Protein AF-A0A560LCX7-F1 (afdb_monomer_lite)

Organism: NCBI:txid1755647

pLDDT: mean 90.77, std 10.71, range [40.47, 98.12]

Radius of gyration: 20.24 Å; chains: 1; bounding box: 43×42×60 Å

Sequence (219 aa):
MQDRHVRWEGVQISLVEYYRRHYLTPALERIASEPTWERQRATCLREILNEAHWANWEYCLKQSRTPFGRDIILQKLRQLWPDRTVEELQHYVLQFYLVALCTNAVLKTVGKSFYKFDEATELQLKLYEQYGRDIYLLEIGIMDLAHDAFAEDEVRAYEIATFKDERVAPLVQDMFRHLTTTKEQIIEGTFDVAEFKQVDDDIGLQKASLAAELTSNAH

Foldseek 3Di:
DPQPWDQDPNDTHGLVVVLCVPPQVVLQVVLVPDPDLLSSLLSLLVSLLVLLVLVLLLVQCVVQPDPQLNVLSVVVLCVVVVPDDPVVSNVVSVSSNVSSVVNNVVSVVCCVVRVVCDPVLVVLSVVLSVLSNVLSNLLSVLSSVLVVVCVPHVVLSVVSVVLCVPQVVVLSVVSVVLSVVSSSCSSNVNDDPVVNVVVVVVSVVSVVVSVVVSVVVVD

Structure (mmCIF, N/CA/C/O backbone):
data_AF-A0A560LCX7-F1
#
_entry.id   AF-A0A560LCX7-F1
#
loop_
_atom_site.group_PDB
_atom_site.id
_atom_site.type_symbol
_atom_site.label_atom_id
_atom_site.label_alt_id
_atom_site.label_comp_id
_atom_site.label_asym_id
_atom_site.label_entity_id
_atom_site.label_seq_id
_atom_site.pdbx_PDB_ins_code
_atom_site.Cartn_x
_atom_site.Cartn_y
_atom_site.Cartn_z
_atom_site.occupancy
_atom_site.B_iso_or_equiv
_atom_site.auth_seq_id
_atom_site.auth_comp_id
_atom_site.auth_asym_id
_atom_site.auth_atom_id
_atom_site.pdbx_PDB_model_num
ATOM 1 N N . MET A 1 1 ? 10.171 -30.340 8.328 1.00 40.47 1 MET A N 1
ATOM 2 C CA . MET A 1 1 ? 9.951 -28.935 8.724 1.00 40.47 1 MET A CA 1
ATOM 3 C C . MET A 1 1 ? 10.954 -28.625 9.816 1.00 40.47 1 MET A C 1
ATOM 5 O O . MET A 1 1 ? 10.855 -29.225 10.872 1.00 40.47 1 MET A O 1
ATOM 9 N N . GLN A 1 2 ? 11.986 -27.827 9.538 1.00 42.16 2 GLN A N 1
ATOM 10 C CA . GLN A 1 2 ? 12.872 -27.337 10.598 1.00 42.16 2 GLN A CA 1
ATOM 11 C C . GLN A 1 2 ? 12.106 -26.269 11.376 1.00 42.16 2 GLN A C 1
ATOM 13 O O . GLN A 1 2 ? 11.666 -25.284 10.779 1.00 42.16 2 GLN A O 1
ATOM 18 N N . ASP A 1 3 ? 11.914 -26.485 12.675 1.00 46.12 3 ASP A N 1
ATOM 19 C CA . ASP A 1 3 ? 11.237 -25.527 13.538 1.00 46.12 3 ASP A CA 1
ATOM 20 C C . ASP A 1 3 ? 12.039 -24.225 13.589 1.00 46.12 3 ASP A C 1
ATOM 22 O O . ASP A 1 3 ? 13.090 -24.141 14.233 1.00 46.12 3 ASP A O 1
ATOM 26 N N . ARG A 1 4 ? 11.538 -23.201 12.892 1.00 55.88 4 ARG A N 1
ATOM 27 C CA . ARG A 1 4 ? 12.101 -21.849 12.888 1.00 55.88 4 ARG A CA 1
ATOM 28 C C . ARG A 1 4 ? 11.850 -21.202 14.247 1.00 55.88 4 ARG A C 1
ATOM 30 O O . ARG A 1 4 ? 10.870 -20.486 14.449 1.00 55.88 4 ARG A O 1
ATOM 37 N N . HIS A 1 5 ? 12.727 -21.506 15.189 1.00 59.59 5 HIS A N 1
ATOM 38 C CA . HIS A 1 5 ? 12.800 -20.813 16.458 1.00 59.59 5 HIS A CA 1
ATOM 39 C C . HIS A 1 5 ? 13.724 -19.604 16.337 1.00 59.59 5 HIS A C 1
ATOM 41 O O . HIS A 1 5 ? 14.799 -19.686 15.744 1.00 59.59 5 HIS A O 1
ATOM 47 N N . VAL A 1 6 ? 13.318 -18.494 16.940 1.00 58.06 6 VAL A N 1
ATOM 48 C CA . VAL A 1 6 ? 14.116 -17.279 17.075 1.00 58.06 6 VAL A CA 1
ATOM 49 C C . VAL A 1 6 ? 14.685 -17.259 18.490 1.00 58.06 6 VAL A C 1
ATOM 51 O O . VAL A 1 6 ? 13.966 -17.516 19.458 1.00 58.06 6 VAL A O 1
ATOM 54 N N . ARG A 1 7 ? 15.987 -16.987 18.630 1.00 58.44 7 ARG A N 1
ATOM 55 C CA . ARG A 1 7 ? 16.578 -16.689 19.939 1.00 58.44 7 ARG A CA 1
ATOM 56 C C . ARG A 1 7 ? 16.402 -15.205 20.221 1.00 58.44 7 ARG A C 1
ATOM 58 O O . ARG A 1 7 ? 16.954 -14.380 19.501 1.00 58.44 7 ARG A O 1
ATOM 65 N N . TRP A 1 8 ? 15.667 -14.892 21.278 1.00 54.09 8 TRP A N 1
ATOM 66 C CA . TRP A 1 8 ? 15.459 -13.533 21.761 1.00 54.09 8 TRP A CA 1
ATOM 67 C C . TRP A 1 8 ? 15.744 -13.488 23.262 1.00 54.09 8 TRP A C 1
ATOM 69 O O . TRP A 1 8 ? 15.217 -14.316 24.000 1.00 54.09 8 TRP A O 1
ATOM 79 N N . GLU A 1 9 ? 16.619 -12.579 23.705 1.00 58.00 9 GLU A N 1
ATOM 80 C CA . GLU A 1 9 ? 17.014 -12.435 25.124 1.00 58.00 9 GLU A CA 1
ATOM 81 C C . GLU A 1 9 ? 17.443 -13.759 25.795 1.00 58.00 9 GLU A C 1
ATOM 83 O O . GLU A 1 9 ? 17.185 -14.015 26.967 1.00 58.00 9 GLU A O 1
ATOM 88 N N . GLY A 1 10 ? 18.089 -14.646 25.033 1.00 64.75 10 GLY A N 1
ATOM 89 C CA . GLY A 1 10 ? 18.527 -15.958 25.524 1.00 64.75 10 GLY A CA 1
ATOM 90 C C . GLY A 1 10 ? 17.432 -17.030 25.586 1.00 64.75 10 GLY A C 1
ATOM 91 O O . GLY A 1 10 ? 17.745 -18.183 25.877 1.00 64.75 10 GLY A O 1
ATOM 92 N N . VAL A 1 11 ? 16.181 -16.704 25.247 1.00 65.75 11 VAL A N 1
ATOM 93 C CA . VAL A 1 11 ? 15.060 -17.651 25.184 1.00 65.75 11 VAL A CA 1
ATOM 94 C C . VAL A 1 11 ? 14.772 -18.032 23.734 1.00 65.75 11 VAL A C 1
ATOM 96 O O . VAL A 1 11 ? 14.716 -17.190 22.837 1.00 65.75 11 VAL A O 1
ATOM 99 N N . GLN A 1 12 ? 14.591 -19.328 23.490 1.00 75.88 12 GLN A N 1
ATOM 100 C CA . GLN A 1 12 ? 14.196 -19.852 22.189 1.00 75.88 12 GLN A CA 1
ATOM 101 C C . GLN A 1 12 ? 12.666 -19.818 22.081 1.00 75.88 12 GLN A C 1
ATOM 103 O O . GLN A 1 12 ? 11.980 -20.559 22.780 1.00 75.88 12 GLN A O 1
ATOM 108 N N . ILE A 1 13 ? 12.130 -18.954 21.222 1.00 79.00 13 ILE A N 1
ATOM 109 C CA . ILE A 1 13 ? 10.685 -18.804 21.000 1.00 79.00 13 ILE A CA 1
ATOM 110 C C . ILE A 1 13 ? 10.328 -19.132 19.554 1.00 79.00 13 ILE A C 1
ATOM 112 O O . ILE A 1 13 ? 11.149 -18.981 18.649 1.00 79.00 13 ILE A O 1
ATOM 116 N N . SER A 1 14 ? 9.109 -19.616 19.316 1.00 78.38 14 SER A N 1
ATOM 117 C CA . SER A 1 14 ? 8.630 -19.817 17.948 1.00 78.38 14 SER A CA 1
ATOM 118 C C . SER A 1 14 ? 8.447 -18.468 17.251 1.00 78.38 14 SER A C 1
ATOM 120 O O . SER A 1 14 ? 8.197 -17.448 17.895 1.00 78.38 14 SER A O 1
ATOM 122 N N . LEU A 1 15 ? 8.525 -18.463 15.922 1.00 70.62 15 LEU A N 1
ATOM 123 C CA . LEU A 1 15 ? 8.258 -17.265 15.126 1.00 70.62 15 LEU A CA 1
ATOM 124 C C . LEU A 1 15 ? 6.852 -16.683 15.401 1.00 70.62 15 LEU A C 1
ATOM 126 O O . LEU A 1 15 ? 6.682 -15.471 15.474 1.00 70.62 15 LEU A O 1
ATOM 130 N N . VAL A 1 16 ? 5.860 -17.547 15.650 1.00 76.25 16 VAL A N 1
ATOM 131 C CA . VAL A 1 16 ? 4.496 -17.144 16.041 1.00 76.25 16 VAL A CA 1
ATOM 132 C C . VAL A 1 16 ? 4.492 -16.405 17.379 1.00 76.25 16 VAL A C 1
ATOM 134 O O . VAL A 1 16 ? 3.847 -15.367 17.507 1.00 76.25 16 VAL A O 1
ATOM 137 N N . GLU A 1 17 ? 5.222 -16.912 18.372 1.00 81.12 17 GLU A N 1
ATOM 138 C CA . GLU A 1 17 ? 5.304 -16.278 19.689 1.00 81.12 17 GLU A CA 1
ATOM 139 C C . GLU A 1 17 ? 6.063 -14.948 19.630 1.00 81.12 17 GLU A C 1
ATOM 141 O O . GLU A 1 17 ? 5.659 -13.984 20.281 1.00 81.12 17 GLU A O 1
ATOM 146 N N . TYR A 1 18 ? 7.109 -14.867 18.803 1.00 80.88 18 TYR A N 1
ATOM 147 C CA . TYR A 1 18 ? 7.792 -13.609 18.507 1.00 80.88 18 TYR A CA 1
ATOM 148 C C . TYR A 1 18 ? 6.808 -12.579 17.928 1.00 80.88 18 TYR A C 1
ATOM 150 O O . TYR A 1 18 ? 6.682 -11.474 18.455 1.00 80.88 18 TYR A O 1
ATOM 158 N N . TYR A 1 19 ? 6.020 -12.953 16.918 1.00 80.75 19 TYR A N 1
ATOM 159 C CA . TYR A 1 19 ? 5.045 -12.037 16.323 1.00 80.75 19 TYR A CA 1
ATOM 160 C C . TYR A 1 19 ? 3.948 -11.604 17.285 1.00 80.75 19 TYR A C 1
ATOM 162 O O . TYR A 1 19 ? 3.616 -10.418 17.358 1.00 80.75 19 TYR A O 1
ATOM 170 N N . ARG A 1 20 ? 3.419 -12.543 18.072 1.00 83.69 20 ARG A N 1
ATOM 171 C CA . ARG A 1 20 ? 2.421 -12.234 19.093 1.00 83.69 20 ARG A CA 1
ATOM 172 C C . ARG A 1 20 ? 2.954 -11.189 20.071 1.00 83.69 20 ARG A C 1
ATOM 174 O O . ARG A 1 20 ? 2.276 -10.198 20.312 1.00 83.69 20 ARG A O 1
ATOM 181 N N . ARG A 1 21 ? 4.163 -11.393 20.606 1.00 87.12 21 ARG A N 1
ATOM 182 C CA . ARG A 1 21 ? 4.761 -10.506 21.615 1.00 87.12 21 ARG A CA 1
ATOM 183 C C . ARG A 1 21 ? 5.150 -9.138 21.076 1.00 87.12 21 ARG A C 1
ATOM 185 O O . ARG A 1 21 ? 4.990 -8.164 21.798 1.00 87.12 21 ARG A O 1
ATOM 192 N N . HIS A 1 22 ? 5.676 -9.067 19.857 1.00 83.62 22 HIS A N 1
ATOM 193 C CA . HIS A 1 22 ? 6.327 -7.847 19.370 1.00 83.62 22 HIS A CA 1
ATOM 194 C C . HIS A 1 22 ? 5.485 -7.027 18.390 1.00 83.62 22 HIS A C 1
ATOM 196 O O . HIS A 1 22 ? 5.753 -5.841 18.230 1.00 83.62 22 HIS A O 1
ATOM 202 N N . TYR A 1 23 ? 4.456 -7.616 17.776 1.00 84.94 23 TYR A N 1
ATOM 203 C CA . TYR A 1 23 ? 3.596 -6.915 16.818 1.00 84.94 23 TYR A CA 1
ATOM 204 C C . TYR A 1 23 ? 2.157 -6.845 17.320 1.00 84.94 23 TYR A C 1
ATOM 206 O O . TYR A 1 23 ? 1.626 -5.755 17.529 1.00 84.94 23 TYR A O 1
ATOM 214 N N . LEU A 1 24 ? 1.541 -8.000 17.590 1.00 90.94 24 LEU A N 1
ATOM 215 C CA . LEU A 1 24 ? 0.118 -8.051 17.925 1.00 90.94 24 LEU A CA 1
ATOM 216 C C . LEU A 1 24 ? -0.191 -7.482 19.315 1.00 90.94 24 LEU A C 1
ATOM 218 O O . LEU A 1 24 ? -1.068 -6.630 19.434 1.00 90.94 24 LEU A O 1
ATOM 222 N N . THR A 1 25 ? 0.501 -7.939 20.365 1.00 93.00 25 THR A N 1
ATOM 223 C CA . THR A 1 25 ? 0.257 -7.457 21.734 1.00 93.00 25 THR A CA 1
ATOM 224 C C . THR A 1 25 ? 0.441 -5.938 21.835 1.00 93.00 25 THR A C 1
ATOM 226 O O . THR A 1 25 ? -0.493 -5.287 22.297 1.00 93.00 25 THR A O 1
ATOM 229 N N . PRO A 1 26 ? 1.535 -5.334 21.324 1.00 93.31 26 PRO A N 1
ATOM 230 C CA . PRO A 1 26 ? 1.693 -3.884 21.364 1.00 93.31 26 PRO A CA 1
ATOM 231 C C . PRO A 1 26 ? 0.599 -3.128 20.600 1.00 93.31 26 PRO A C 1
ATOM 233 O O . PRO A 1 26 ? 0.184 -2.062 21.044 1.00 93.31 26 PRO A O 1
ATOM 236 N N . ALA A 1 27 ? 0.105 -3.657 19.473 1.00 93.94 27 ALA A N 1
ATOM 237 C CA . ALA A 1 27 ? -1.012 -3.044 18.749 1.00 93.94 27 ALA A CA 1
ATOM 238 C C . ALA A 1 27 ? -2.306 -3.063 19.580 1.00 93.94 27 ALA A C 1
ATOM 240 O O . ALA A 1 27 ? -2.987 -2.045 19.692 1.00 93.94 27 ALA A O 1
ATOM 241 N N . LEU A 1 28 ? -2.621 -4.194 20.220 1.00 95.94 28 LEU A N 1
ATOM 242 C CA . LEU A 1 28 ? -3.786 -4.313 21.102 1.00 95.94 28 LEU A CA 1
ATOM 243 C C . LEU A 1 28 ? -3.668 -3.422 22.345 1.00 95.94 28 LEU A C 1
ATOM 245 O O . LEU A 1 28 ? -4.658 -2.818 22.749 1.00 95.94 28 LEU A O 1
ATOM 249 N N . GLU A 1 29 ? -2.474 -3.303 22.926 1.00 96.56 29 GLU A N 1
ATOM 250 C CA . GLU A 1 29 ? -2.202 -2.406 24.054 1.00 96.56 29 GLU A CA 1
ATOM 251 C C . GLU A 1 29 ? -2.366 -0.938 23.659 1.00 96.56 29 GLU A C 1
ATOM 253 O O . GLU A 1 29 ? -3.034 -0.194 24.376 1.00 96.56 29 GLU A O 1
ATOM 258 N N . ARG A 1 30 ? -1.834 -0.526 22.496 1.00 96.56 30 ARG A N 1
ATOM 259 C CA . ARG A 1 30 ? -2.042 0.827 21.957 1.00 96.56 30 ARG A CA 1
ATOM 260 C C . ARG A 1 30 ? -3.524 1.127 21.791 1.00 96.56 30 ARG A C 1
ATOM 262 O O . ARG A 1 30 ? -3.982 2.152 22.284 1.00 96.56 30 ARG A O 1
ATOM 269 N N . ILE A 1 31 ? -4.278 0.212 21.177 1.00 97.19 31 ILE A N 1
ATOM 270 C CA . ILE A 1 31 ? -5.731 0.347 21.034 1.00 97.19 31 ILE A CA 1
ATOM 271 C C . ILE A 1 31 ? -6.381 0.482 22.411 1.00 97.19 31 ILE A C 1
ATOM 273 O O . ILE A 1 31 ? -7.083 1.454 22.642 1.00 97.19 31 ILE A O 1
ATOM 277 N N . ALA A 1 32 ? -6.121 -0.432 23.347 1.00 96.75 32 ALA A N 1
ATOM 278 C CA . ALA A 1 32 ? -6.742 -0.419 24.671 1.00 96.75 32 ALA A CA 1
ATOM 279 C C . ALA A 1 32 ? -6.381 0.819 25.514 1.00 96.75 32 ALA A C 1
ATOM 281 O O . ALA A 1 32 ? -7.165 1.218 26.373 1.00 96.75 32 ALA A O 1
ATOM 282 N N . SER A 1 33 ? -5.214 1.424 25.271 1.00 97.31 33 SER A N 1
ATOM 283 C CA . SER A 1 33 ? -4.743 2.617 25.984 1.00 97.31 33 SER A CA 1
ATOM 284 C C . SER A 1 33 ? -5.462 3.910 25.587 1.00 97.31 33 SER A C 1
ATOM 286 O O . SER A 1 33 ? -5.376 4.902 26.312 1.00 97.31 33 SER A O 1
ATOM 288 N N . GLU A 1 34 ? -6.184 3.916 24.463 1.00 98.12 34 GLU A N 1
ATOM 289 C CA . GLU A 1 34 ? -6.919 5.098 24.020 1.00 98.12 34 GLU A CA 1
ATOM 290 C C . GLU A 1 34 ? -8.112 5.395 24.950 1.00 98.12 34 GLU A C 1
ATOM 292 O O . GLU A 1 34 ? -8.851 4.481 25.335 1.00 98.12 34 GLU A O 1
ATOM 297 N N . PRO A 1 35 ? -8.349 6.676 25.294 1.00 96.88 35 PRO A N 1
ATOM 298 C CA . PRO A 1 35 ? -9.255 7.054 26.378 1.00 96.88 35 PRO A CA 1
ATOM 299 C C . PRO A 1 35 ? -10.741 6.988 26.011 1.00 96.88 35 PRO A C 1
ATOM 301 O O . PRO A 1 35 ? -11.587 7.022 26.902 1.00 96.88 35 PRO A O 1
ATOM 304 N N . THR A 1 36 ? -11.081 6.940 24.721 1.00 97.12 36 THR A N 1
ATOM 305 C CA . THR A 1 36 ? -12.475 6.902 24.257 1.00 97.12 36 THR A CA 1
ATOM 306 C C . THR A 1 36 ? -12.669 5.816 23.217 1.00 97.12 36 THR A C 1
ATOM 308 O O . THR A 1 36 ? -11.746 5.488 22.472 1.00 97.12 36 THR A O 1
ATOM 311 N N . TRP A 1 37 ? -13.889 5.286 23.131 1.00 96.62 37 TRP A N 1
ATOM 312 C CA . TRP A 1 37 ? -14.240 4.241 22.171 1.00 96.62 37 TRP A CA 1
ATOM 313 C C . TRP A 1 37 ? -13.938 4.656 20.722 1.00 96.62 37 TRP A C 1
ATOM 315 O O . TRP A 1 37 ? -13.416 3.861 19.944 1.00 96.62 37 TRP A O 1
ATOM 325 N N . GLU A 1 38 ? -14.187 5.917 20.365 1.00 96.31 38 GLU A N 1
ATOM 326 C CA . GLU A 1 38 ? -13.918 6.455 19.029 1.00 96.31 38 GLU A CA 1
ATOM 327 C C . GLU A 1 38 ? -12.418 6.470 18.722 1.00 96.31 38 GLU A C 1
ATOM 329 O O . GLU A 1 38 ? -12.009 6.109 17.620 1.00 96.31 38 GLU A O 1
ATOM 334 N N . ARG A 1 39 ? -11.580 6.832 19.703 1.00 97.25 39 ARG A N 1
ATOM 335 C CA . ARG A 1 39 ? -10.121 6.798 19.546 1.00 97.25 39 ARG A CA 1
ATOM 336 C C . ARG A 1 39 ? -9.592 5.374 19.479 1.00 97.25 39 ARG A C 1
ATOM 338 O O . ARG A 1 39 ? -8.743 5.097 18.641 1.00 97.25 39 ARG A O 1
ATOM 345 N N . GLN A 1 40 ? -10.139 4.457 20.276 1.00 97.88 40 GLN A N 1
ATOM 346 C CA . GLN A 1 40 ? -9.822 3.029 20.181 1.00 97.88 40 GLN A CA 1
ATOM 347 C C . GLN A 1 40 ? -10.144 2.487 18.781 1.00 97.88 40 GLN A C 1
ATOM 349 O O . GLN A 1 40 ? -9.307 1.833 18.158 1.00 97.88 40 GLN A O 1
ATOM 354 N N . ARG A 1 41 ? -11.329 2.820 18.248 1.00 97.69 41 ARG A N 1
ATOM 355 C CA . ARG A 1 41 ? -11.745 2.481 16.880 1.00 97.69 41 ARG A CA 1
ATOM 356 C C . ARG A 1 41 ? -10.780 3.050 15.838 1.00 97.69 41 ARG A C 1
ATOM 358 O O . ARG A 1 41 ? -10.323 2.307 14.970 1.00 97.69 41 ARG A O 1
ATOM 365 N N . ALA A 1 42 ? -10.472 4.343 15.919 1.00 97.81 42 ALA A N 1
ATOM 366 C CA . ALA A 1 42 ? -9.568 5.025 14.996 1.00 97.81 42 ALA A CA 1
ATOM 367 C C . ALA A 1 42 ? -8.157 4.416 15.031 1.00 97.81 42 ALA A C 1
ATOM 369 O O . ALA A 1 42 ? -7.578 4.124 13.986 1.00 97.81 42 ALA A O 1
ATOM 370 N N . THR A 1 43 ? -7.623 4.145 16.223 1.00 97.94 43 THR A N 1
ATOM 371 C CA . THR A 1 43 ? -6.323 3.488 16.393 1.00 97.94 43 THR A CA 1
ATOM 372 C C . THR A 1 43 ? -6.356 2.056 15.852 1.00 97.94 43 THR A C 1
ATOM 374 O O . THR A 1 43 ? -5.431 1.668 15.148 1.00 97.94 43 THR A O 1
ATOM 377 N N . CYS A 1 44 ? -7.445 1.301 16.034 1.00 97.69 44 CYS A N 1
ATOM 378 C CA . CYS A 1 44 ? -7.601 -0.025 15.425 1.00 97.69 44 CYS A CA 1
ATOM 379 C C . CYS A 1 44 ? -7.572 0.024 13.885 1.00 97.69 44 CYS A C 1
ATOM 381 O O . CYS A 1 44 ? -6.860 -0.766 13.262 1.00 97.69 44 CYS A O 1
ATOM 383 N N . LEU A 1 45 ? -8.282 0.976 13.263 1.00 97.75 45 LEU A N 1
ATOM 384 C CA . LEU A 1 45 ? -8.220 1.194 11.810 1.00 97.75 45 LEU A CA 1
ATOM 385 C C . LEU A 1 45 ? -6.817 1.589 11.352 1.00 97.75 45 LEU A C 1
ATOM 387 O O . LEU A 1 45 ? -6.328 1.061 10.354 1.00 97.75 45 LEU A O 1
ATOM 391 N N . ARG A 1 46 ? -6.154 2.481 12.094 1.00 97.50 46 ARG A N 1
ATOM 392 C CA . ARG A 1 46 ? -4.797 2.939 11.787 1.00 97.50 46 ARG A CA 1
ATOM 393 C C . ARG A 1 46 ? -3.800 1.787 11.783 1.00 97.50 46 ARG A C 1
ATOM 395 O O . ARG A 1 46 ? -3.023 1.688 10.840 1.00 97.50 46 ARG A O 1
ATOM 402 N N . GLU A 1 47 ? -3.843 0.914 12.788 1.00 95.69 47 GLU A N 1
ATOM 403 C CA . GLU A 1 47 ? -2.994 -0.283 12.845 1.00 95.69 47 GLU A CA 1
ATOM 404 C C . GLU A 1 47 ? -3.227 -1.183 11.618 1.00 95.69 47 GLU A C 1
ATOM 406 O O . GLU A 1 47 ? -2.268 -1.570 10.958 1.00 95.69 47 GLU A O 1
ATOM 411 N N . ILE A 1 48 ? -4.485 -1.430 11.228 1.00 95.88 48 ILE A N 1
ATOM 412 C CA . ILE A 1 48 ? -4.798 -2.253 10.044 1.00 95.88 48 ILE A CA 1
ATOM 413 C C . ILE A 1 48 ? -4.267 -1.626 8.749 1.00 95.88 48 ILE A C 1
ATOM 415 O O . ILE A 1 48 ? -3.650 -2.303 7.922 1.00 95.88 48 ILE A O 1
ATOM 419 N N . LEU A 1 49 ? -4.529 -0.333 8.555 1.00 96.31 49 LEU A N 1
ATOM 420 C CA . LEU A 1 49 ? -4.160 0.408 7.348 1.00 96.31 49 LEU A CA 1
ATOM 421 C C . LEU A 1 49 ? -2.643 0.601 7.230 1.00 96.31 49 LEU A C 1
ATOM 423 O O . LEU A 1 49 ? -2.111 0.625 6.118 1.00 96.31 49 LEU A O 1
ATOM 427 N N . ASN A 1 50 ? -1.941 0.712 8.361 1.00 92.81 50 ASN A N 1
ATOM 428 C CA . ASN A 1 50 ? -0.484 0.778 8.395 1.00 92.81 50 ASN A CA 1
ATOM 429 C C . ASN A 1 50 ? 0.149 -0.494 7.846 1.00 92.81 50 ASN A C 1
ATOM 431 O O . ASN A 1 50 ? 1.152 -0.388 7.164 1.00 92.81 50 ASN A O 1
ATOM 435 N N . GLU A 1 51 ? -0.431 -1.668 8.076 1.00 91.25 51 GLU A N 1
ATOM 436 C CA . GLU A 1 51 ? 0.148 -2.948 7.648 1.00 91.25 51 GLU A CA 1
ATOM 437 C C . GLU A 1 51 ? -0.131 -3.288 6.169 1.00 91.25 51 GLU A C 1
ATOM 439 O O . GLU A 1 51 ? 0.481 -4.197 5.605 1.00 91.25 51 GLU A O 1
ATOM 444 N N . ALA A 1 52 ? -1.034 -2.559 5.500 1.00 92.19 52 ALA A N 1
ATOM 445 C CA . ALA A 1 52 ? -1.465 -2.871 4.131 1.00 92.19 52 ALA A CA 1
ATOM 446 C C . ALA A 1 52 ? -0.323 -2.831 3.097 1.00 92.19 52 ALA A C 1
ATOM 448 O O . ALA A 1 52 ? -0.347 -3.567 2.110 1.00 92.19 52 ALA A O 1
ATOM 449 N N . HIS A 1 53 ? 0.704 -2.003 3.321 1.00 92.44 53 HIS A N 1
ATOM 450 C CA . HIS A 1 53 ? 1.826 -1.889 2.390 1.00 92.44 53 HIS A CA 1
ATOM 451 C C . HIS A 1 53 ? 2.615 -3.199 2.252 1.00 92.44 53 HIS A C 1
ATOM 453 O O . HIS A 1 53 ? 3.078 -3.487 1.154 1.00 92.44 53 HIS A O 1
ATOM 459 N N . TRP A 1 54 ? 2.704 -4.033 3.297 1.00 94.69 54 TRP A N 1
ATOM 460 C CA . TRP A 1 54 ? 3.382 -5.332 3.209 1.00 94.69 54 TRP A CA 1
ATOM 461 C C . TRP A 1 54 ? 2.676 -6.293 2.257 1.00 94.69 54 TRP A C 1
ATOM 463 O O . TRP A 1 54 ? 3.328 -6.963 1.457 1.00 94.69 54 TRP A O 1
ATOM 473 N N . ALA A 1 55 ? 1.341 -6.325 2.303 1.00 92.81 55 ALA A N 1
ATOM 474 C CA . ALA A 1 55 ? 0.541 -7.097 1.356 1.00 92.81 55 ALA A CA 1
ATOM 475 C C . ALA A 1 55 ? 0.716 -6.577 -0.072 1.00 92.81 55 ALA A C 1
ATOM 477 O O . ALA A 1 55 ? 0.880 -7.365 -1.005 1.00 92.81 55 ALA A O 1
ATOM 478 N N . ASN A 1 56 ? 0.752 -5.256 -0.233 1.00 95.12 56 ASN A N 1
ATOM 479 C CA . ASN A 1 56 ? 0.922 -4.631 -1.536 1.00 95.12 56 ASN A CA 1
ATOM 480 C C . ASN A 1 56 ? 2.310 -4.903 -2.121 1.00 95.12 56 ASN A C 1
ATOM 482 O O . ASN A 1 56 ? 2.405 -5.280 -3.285 1.00 95.12 56 ASN A O 1
ATOM 486 N N . TRP A 1 57 ? 3.375 -4.780 -1.329 1.00 96.19 57 TRP A N 1
ATOM 487 C CA . TRP A 1 57 ? 4.746 -5.053 -1.762 1.00 96.19 57 TRP A CA 1
ATOM 488 C C . TRP A 1 57 ? 4.957 -6.517 -2.129 1.00 96.19 57 TRP A C 1
ATOM 490 O O . TRP A 1 57 ? 5.514 -6.793 -3.188 1.00 96.19 57 TRP A O 1
ATOM 500 N N . GLU A 1 58 ? 4.464 -7.453 -1.315 1.00 95.69 58 GLU A N 1
ATOM 501 C CA . GLU A 1 58 ? 4.575 -8.882 -1.621 1.00 95.69 58 GLU A CA 1
ATOM 502 C C . GLU A 1 58 ? 3.785 -9.260 -2.879 1.00 95.69 58 GLU A C 1
ATOM 504 O O . GLU A 1 58 ? 4.257 -10.027 -3.723 1.00 95.69 58 GLU A O 1
ATOM 509 N N . TYR A 1 59 ? 2.582 -8.702 -3.039 1.00 95.06 59 TYR A N 1
ATOM 510 C CA . TYR A 1 59 ? 1.797 -8.878 -4.256 1.00 95.06 59 TYR A CA 1
ATOM 511 C C . TYR A 1 59 ? 2.552 -8.342 -5.479 1.00 95.06 59 TYR A C 1
ATOM 513 O O . TYR A 1 59 ? 2.718 -9.050 -6.470 1.00 95.06 59 TYR A O 1
ATOM 521 N N . CYS A 1 60 ? 3.059 -7.114 -5.398 1.00 95.31 60 CYS A N 1
ATOM 522 C CA . CYS A 1 60 ? 3.731 -6.436 -6.501 1.00 95.31 60 CYS A CA 1
ATOM 523 C C . CYS A 1 60 ? 5.058 -7.103 -6.894 1.00 9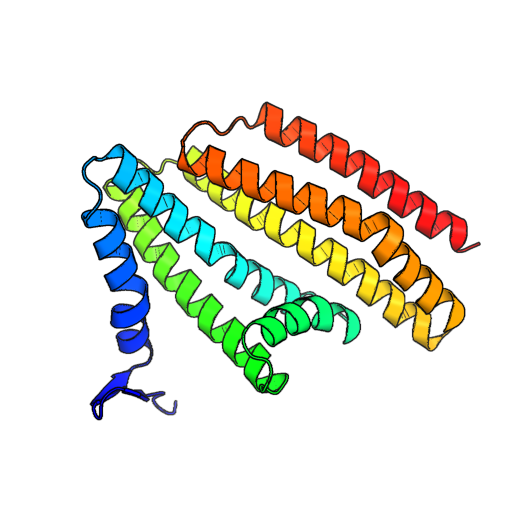5.31 60 CYS A C 1
ATOM 525 O O . CYS A 1 60 ? 5.332 -7.253 -8.084 1.00 95.31 60 CYS A O 1
ATOM 527 N N . LEU A 1 61 ? 5.839 -7.604 -5.929 1.00 94.38 61 LEU A N 1
ATOM 528 C CA . LEU A 1 61 ? 7.029 -8.418 -6.207 1.00 94.38 61 LEU A CA 1
ATOM 529 C C . LEU A 1 61 ? 6.690 -9.668 -7.025 1.00 94.38 61 LEU A C 1
ATOM 531 O O . LEU A 1 61 ? 7.436 -10.024 -7.935 1.00 94.38 61 LEU A O 1
ATOM 535 N N . LYS A 1 62 ? 5.553 -10.318 -6.754 1.00 92.88 62 LYS A N 1
ATOM 536 C CA . LYS A 1 62 ? 5.101 -11.484 -7.531 1.00 92.88 62 LYS A CA 1
ATOM 537 C C . LYS A 1 62 ? 4.595 -11.128 -8.926 1.00 92.88 62 LYS A C 1
ATOM 539 O O . LYS A 1 62 ? 4.704 -11.965 -9.815 1.00 92.88 62 LYS A O 1
ATOM 544 N N . GLN A 1 63 ? 4.037 -9.932 -9.109 1.00 94.88 63 GLN A N 1
ATOM 545 C CA . GLN A 1 63 ? 3.525 -9.479 -10.409 1.00 94.88 63 GLN A CA 1
ATOM 546 C C . GLN A 1 63 ? 4.609 -8.906 -11.326 1.00 94.88 63 GLN A C 1
ATOM 548 O O . GLN A 1 63 ? 4.449 -8.928 -12.543 1.00 94.88 63 GLN A O 1
ATOM 553 N N . SER A 1 64 ? 5.708 -8.404 -10.763 1.00 92.69 64 SER A N 1
ATOM 554 C CA . SER A 1 64 ? 6.824 -7.874 -11.549 1.00 92.69 64 SER A CA 1
ATOM 555 C C . SER A 1 64 ? 7.423 -8.928 -12.489 1.00 92.69 64 SER A C 1
ATOM 557 O O . SER A 1 64 ? 7.778 -10.042 -12.075 1.00 92.69 64 SER A O 1
ATOM 559 N N . ARG A 1 65 ? 7.548 -8.568 -13.769 1.00 93.38 65 ARG A N 1
ATOM 560 C CA . ARG A 1 65 ? 8.020 -9.485 -14.817 1.00 93.38 65 ARG A CA 1
ATOM 561 C C . ARG A 1 65 ? 9.537 -9.456 -14.949 1.00 93.38 65 ARG A C 1
ATOM 563 O O . ARG A 1 65 ? 10.142 -10.485 -15.248 1.00 93.38 65 ARG A O 1
ATOM 570 N N . THR A 1 66 ? 10.147 -8.302 -14.686 1.00 93.62 66 THR A N 1
ATOM 571 C CA . THR A 1 66 ? 11.566 -8.048 -14.949 1.00 93.62 66 THR A CA 1
ATOM 572 C C . THR A 1 66 ? 12.343 -7.679 -13.677 1.00 93.62 66 THR A C 1
ATOM 574 O O . THR A 1 66 ? 11.746 -7.301 -12.660 1.00 93.62 66 THR A O 1
ATOM 577 N N . PRO A 1 67 ? 13.689 -7.763 -13.694 1.00 92.00 67 PRO A N 1
ATOM 578 C CA . PRO A 1 67 ? 14.528 -7.234 -12.620 1.00 92.00 67 PRO A CA 1
ATOM 579 C C . PRO A 1 67 ? 14.286 -5.747 -12.327 1.00 92.00 67 PRO A C 1
ATOM 581 O O . PRO A 1 67 ? 14.246 -5.373 -11.158 1.00 92.00 67 PRO A O 1
ATOM 584 N N . PHE A 1 68 ? 14.059 -4.915 -13.351 1.00 91.75 68 PHE A N 1
ATOM 585 C CA . PHE A 1 68 ? 13.830 -3.478 -13.160 1.00 91.75 68 PHE A CA 1
ATOM 586 C C . PHE A 1 68 ? 12.496 -3.208 -12.459 1.00 91.75 68 PHE A C 1
ATOM 588 O O . PHE A 1 68 ? 12.435 -2.390 -11.542 1.00 91.75 68 PHE A O 1
ATOM 595 N N . GLY A 1 69 ? 11.440 -3.942 -12.826 1.00 92.50 69 GLY A N 1
ATOM 596 C CA . GLY A 1 69 ? 10.166 -3.892 -12.111 1.00 92.50 69 GLY A CA 1
ATOM 597 C C . GLY A 1 69 ? 10.312 -4.321 -10.650 1.00 92.50 69 GLY A C 1
ATOM 598 O O . GLY A 1 69 ? 9.844 -3.630 -9.748 1.00 92.50 69 GLY A O 1
ATOM 599 N N . ARG A 1 70 ? 11.031 -5.422 -10.379 1.00 94.00 70 ARG A N 1
ATOM 600 C CA . ARG A 1 70 ? 11.319 -5.867 -8.998 1.00 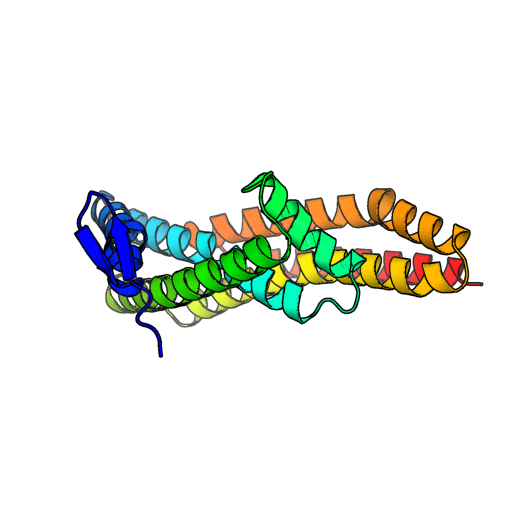94.00 70 ARG A CA 1
ATOM 601 C C . ARG A 1 70 ? 12.050 -4.806 -8.191 1.00 94.00 70 ARG A C 1
ATOM 603 O O . ARG A 1 70 ? 11.755 -4.630 -7.005 1.00 94.00 70 ARG A O 1
ATOM 610 N N . ASP A 1 71 ? 12.988 -4.105 -8.821 1.00 93.88 71 ASP A N 1
ATOM 611 C CA . ASP A 1 71 ? 13.812 -3.106 -8.155 1.00 93.88 71 ASP A CA 1
ATOM 612 C C . ASP A 1 71 ? 13.004 -1.931 -7.591 1.00 93.88 71 ASP A C 1
ATOM 614 O O . ASP A 1 71 ? 13.425 -1.373 -6.582 1.00 93.88 71 ASP A O 1
ATOM 618 N N . ILE A 1 72 ? 11.809 -1.625 -8.112 1.00 94.19 72 ILE A N 1
ATOM 619 C CA . ILE A 1 72 ? 10.909 -0.625 -7.507 1.00 94.19 72 ILE A CA 1
ATOM 620 C C . ILE A 1 72 ? 10.590 -0.963 -6.047 1.00 94.19 72 ILE A C 1
ATOM 622 O O . ILE A 1 72 ? 10.645 -0.093 -5.175 1.00 94.19 72 ILE A O 1
ATOM 626 N N . ILE A 1 73 ? 10.274 -2.227 -5.756 1.00 95.50 73 ILE A N 1
ATOM 627 C CA . ILE A 1 73 ? 10.001 -2.657 -4.381 1.00 95.50 73 ILE A CA 1
ATOM 628 C C . ILE A 1 73 ? 11.314 -2.874 -3.628 1.00 95.50 73 ILE A C 1
ATOM 630 O O . ILE A 1 73 ? 11.448 -2.410 -2.497 1.00 95.50 73 ILE A O 1
ATOM 634 N N . LEU A 1 74 ? 12.313 -3.515 -4.247 1.00 95.31 74 LEU A N 1
ATOM 635 C CA . LEU A 1 74 ? 13.591 -3.787 -3.578 1.00 95.31 74 LEU A CA 1
ATOM 636 C C . LEU A 1 74 ? 14.303 -2.505 -3.133 1.00 95.31 74 LEU A C 1
ATOM 638 O O . LEU A 1 74 ? 14.895 -2.498 -2.060 1.00 95.31 74 LEU A O 1
ATOM 642 N N . GLN A 1 75 ? 14.228 -1.409 -3.890 1.00 93.88 75 GLN A N 1
ATOM 643 C CA . GLN A 1 75 ? 14.783 -0.117 -3.480 1.00 93.88 75 GLN A CA 1
ATOM 644 C C . GLN A 1 75 ? 14.114 0.423 -2.212 1.00 93.88 75 GLN A C 1
ATOM 646 O O . GLN A 1 75 ? 14.815 0.878 -1.310 1.00 93.88 75 GLN A O 1
ATOM 651 N N . LYS A 1 76 ? 12.785 0.311 -2.091 1.00 93.56 76 LYS A N 1
ATOM 652 C CA . LYS A 1 76 ? 12.057 0.708 -0.872 1.00 93.56 76 LYS A CA 1
ATOM 653 C C . LYS A 1 76 ? 12.489 -0.149 0.324 1.00 93.56 76 LYS A C 1
ATOM 655 O O . LYS A 1 76 ? 12.706 0.370 1.412 1.00 93.56 76 LYS A O 1
ATOM 660 N N . LEU A 1 77 ? 12.724 -1.445 0.114 1.00 93.50 77 LEU A N 1
ATOM 661 C CA . LEU A 1 77 ? 13.249 -2.327 1.162 1.00 93.50 77 LEU A CA 1
ATOM 662 C C . LEU A 1 77 ? 14.706 -2.024 1.525 1.00 93.50 77 LEU A C 1
ATOM 664 O O . LEU A 1 77 ? 15.057 -2.082 2.699 1.00 93.50 77 LEU A O 1
ATOM 668 N N . ARG A 1 78 ? 15.549 -1.661 0.551 1.00 94.88 78 ARG A N 1
ATOM 669 C CA . ARG A 1 78 ? 16.941 -1.240 0.788 1.00 94.88 78 ARG A CA 1
ATOM 670 C C . ARG A 1 78 ? 17.017 0.043 1.617 1.00 94.88 78 ARG A C 1
ATOM 672 O O . ARG A 1 78 ? 17.970 0.210 2.363 1.00 94.88 78 ARG A O 1
ATOM 679 N N . GLN A 1 79 ? 16.017 0.925 1.549 1.00 93.75 79 GLN A N 1
ATOM 680 C CA . GLN A 1 79 ? 15.947 2.086 2.448 1.00 93.75 79 GLN A CA 1
ATOM 681 C C . GLN A 1 79 ? 15.738 1.674 3.915 1.00 93.75 79 GLN A C 1
ATOM 683 O O . GLN A 1 79 ? 16.238 2.346 4.812 1.00 93.75 79 GLN A O 1
ATOM 688 N N . LEU A 1 80 ? 15.030 0.567 4.162 1.00 90.19 80 LEU A N 1
ATOM 689 C CA . LEU A 1 80 ? 14.812 0.019 5.506 1.00 90.19 80 LEU A CA 1
ATOM 690 C C . LEU A 1 80 ? 15.989 -0.853 5.970 1.00 90.19 80 LEU A C 1
ATOM 692 O O . LEU A 1 80 ? 16.348 -0.846 7.147 1.00 90.19 80 LEU A O 1
ATOM 696 N N . TRP A 1 81 ? 16.587 -1.601 5.041 1.00 92.94 81 TRP A N 1
ATOM 697 C CA . TRP A 1 81 ? 17.660 -2.556 5.301 1.00 92.94 81 TRP A CA 1
ATOM 698 C C . TRP A 1 81 ? 18.760 -2.463 4.227 1.00 92.94 81 TRP A C 1
ATOM 700 O O . TRP A 1 81 ? 18.803 -3.295 3.317 1.00 92.94 81 TRP A O 1
ATOM 710 N N . PRO A 1 82 ? 19.661 -1.468 4.323 1.00 91.38 82 PRO A N 1
ATOM 711 C CA . PRO A 1 82 ? 20.625 -1.155 3.262 1.00 91.38 82 PRO A CA 1
ATOM 712 C C . PRO A 1 82 ? 21.666 -2.253 3.024 1.00 91.38 82 PRO A C 1
ATOM 714 O O . PRO A 1 82 ? 22.080 -2.463 1.887 1.00 91.38 82 PRO A O 1
ATOM 717 N N . ASP A 1 83 ? 22.040 -2.996 4.067 1.00 93.62 83 ASP A N 1
ATOM 718 C CA . ASP A 1 83 ? 23.127 -3.985 4.016 1.00 93.62 83 ASP A CA 1
ATOM 719 C C . ASP A 1 83 ? 22.655 -5.410 3.669 1.00 93.62 83 ASP A C 1
ATOM 721 O O . ASP A 1 83 ? 23.382 -6.381 3.883 1.00 93.62 83 ASP A O 1
ATOM 725 N N . ARG A 1 84 ? 21.415 -5.567 3.190 1.00 91.50 84 ARG A N 1
ATOM 726 C CA . ARG A 1 84 ? 20.808 -6.880 2.923 1.00 91.50 84 ARG A CA 1
ATOM 727 C C . ARG A 1 84 ? 20.862 -7.265 1.456 1.00 91.50 84 ARG A C 1
ATOM 729 O O . ARG A 1 84 ? 20.676 -6.449 0.554 1.00 91.50 84 ARG A O 1
ATOM 736 N N . THR A 1 85 ? 21.063 -8.555 1.225 1.00 94.38 85 THR A N 1
ATOM 737 C CA . THR A 1 85 ? 21.001 -9.167 -0.103 1.00 94.38 85 THR A CA 1
ATOM 738 C C . THR A 1 85 ? 19.568 -9.184 -0.639 1.00 94.38 85 THR A C 1
ATOM 740 O O . THR A 1 85 ? 18.601 -9.154 0.119 1.00 94.38 85 THR A O 1
ATOM 743 N N . VAL A 1 86 ? 19.405 -9.281 -1.962 1.00 92.25 86 VAL A N 1
ATOM 744 C CA . VAL A 1 86 ? 18.073 -9.366 -2.595 1.00 92.25 86 VAL A CA 1
ATOM 745 C C . VAL A 1 86 ? 17.264 -10.552 -2.062 1.00 92.25 86 VAL A C 1
ATOM 747 O O . VAL A 1 86 ? 16.072 -10.405 -1.804 1.00 92.25 86 VAL A O 1
ATOM 750 N N . GLU A 1 87 ? 17.907 -11.702 -1.853 1.00 92.19 87 GLU A N 1
ATOM 751 C CA . GLU A 1 87 ? 17.260 -12.897 -1.303 1.00 92.19 87 GLU A CA 1
ATOM 752 C C . GLU A 1 87 ? 16.755 -12.658 0.129 1.00 92.19 87 GLU A C 1
ATOM 754 O O . GLU A 1 87 ? 15.609 -12.983 0.444 1.00 92.19 87 GLU A O 1
ATOM 759 N N . GLU A 1 88 ? 17.563 -12.020 0.985 1.00 91.31 88 GLU A N 1
ATOM 760 C CA . GLU A 1 88 ? 17.133 -11.632 2.334 1.00 91.31 88 GLU A CA 1
ATOM 761 C C . GLU A 1 88 ? 15.960 -10.648 2.293 1.00 91.31 88 GLU A C 1
ATOM 763 O O . GLU A 1 88 ? 14.994 -10.830 3.029 1.00 91.31 88 GLU A O 1
ATOM 768 N N . LEU A 1 89 ? 16.003 -9.639 1.419 1.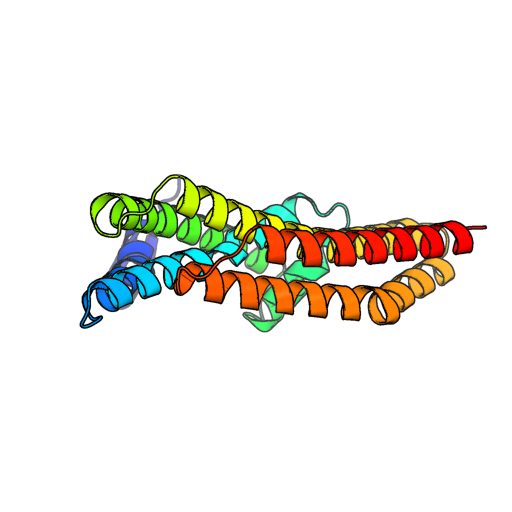00 93.25 89 LEU A N 1
ATOM 769 C CA . LEU A 1 89 ? 14.932 -8.646 1.292 1.00 93.25 89 LEU A CA 1
ATOM 770 C C . LEU A 1 89 ? 13.607 -9.279 0.847 1.00 93.25 89 LEU A C 1
ATOM 772 O O . LEU A 1 89 ? 12.557 -8.975 1.415 1.00 93.25 89 LEU A O 1
ATOM 776 N N . GLN A 1 90 ? 13.648 -10.195 -0.124 1.00 90.94 90 GLN A N 1
ATOM 777 C CA . GLN A 1 90 ? 12.475 -10.969 -0.540 1.00 90.94 90 GLN A CA 1
ATOM 778 C C . GLN A 1 90 ? 11.939 -11.825 0.609 1.00 90.94 90 GLN A C 1
ATOM 780 O O . GLN A 1 90 ? 10.730 -11.886 0.842 1.00 90.94 90 GLN A O 1
ATOM 785 N N . HIS A 1 91 ? 12.838 -12.456 1.366 1.00 90.00 91 HIS A N 1
ATOM 786 C CA . HIS A 1 91 ? 12.451 -13.233 2.532 1.00 90.00 91 HIS A CA 1
ATOM 787 C C . HIS A 1 91 ? 11.790 -12.365 3.609 1.00 90.00 91 HIS A C 1
ATOM 789 O O . HIS A 1 91 ? 10.791 -12.776 4.199 1.00 90.00 91 HIS A O 1
ATOM 795 N N . TYR A 1 92 ? 12.317 -11.164 3.852 1.00 89.69 92 TYR A N 1
ATOM 796 C CA . TYR A 1 92 ? 11.765 -10.225 4.822 1.00 89.69 92 TYR A CA 1
ATOM 797 C C . TYR A 1 92 ? 10.377 -9.751 4.412 1.00 89.69 92 TYR A C 1
ATOM 799 O O . TYR A 1 92 ? 9.472 -9.822 5.238 1.00 89.69 92 TYR A O 1
ATOM 807 N N . VAL A 1 93 ? 10.154 -9.362 3.153 1.00 92.38 93 VAL A N 1
ATOM 808 C CA . VAL A 1 93 ? 8.804 -8.970 2.706 1.00 92.38 93 VAL A CA 1
ATOM 809 C C . VAL A 1 93 ? 7.796 -10.086 2.907 1.00 92.38 93 VAL A C 1
ATOM 811 O O . VAL A 1 93 ? 6.728 -9.830 3.457 1.00 92.38 93 VAL A O 1
ATOM 814 N N . LEU A 1 94 ? 8.140 -11.325 2.551 1.00 91.19 94 LEU A N 1
ATOM 815 C CA . LEU A 1 94 ? 7.258 -12.460 2.799 1.00 91.19 94 LEU A CA 1
ATOM 816 C C . LEU A 1 94 ? 6.970 -12.635 4.298 1.00 91.19 94 LEU A C 1
ATOM 818 O O . LEU A 1 94 ? 5.822 -12.860 4.681 1.00 91.19 94 LEU A O 1
ATOM 822 N N . GLN A 1 95 ? 7.989 -12.530 5.154 1.00 88.00 95 GLN A N 1
ATOM 823 C CA . GLN A 1 95 ? 7.808 -12.612 6.604 1.00 88.00 95 GLN A CA 1
ATOM 824 C C . GLN A 1 95 ? 6.869 -11.515 7.116 1.00 88.00 95 GLN A C 1
ATOM 826 O O . GLN A 1 95 ? 5.876 -11.835 7.764 1.00 88.00 95 GLN A O 1
ATOM 831 N N . PHE A 1 96 ? 7.136 -10.247 6.800 1.00 89.12 96 PHE A N 1
ATOM 832 C CA . PHE A 1 96 ? 6.310 -9.121 7.237 1.00 89.12 96 PHE A CA 1
ATOM 833 C C . PHE A 1 96 ? 4.894 -9.175 6.661 1.00 89.12 96 PHE A C 1
ATOM 835 O O . PHE A 1 96 ? 3.942 -8.883 7.375 1.00 89.12 96 PHE A O 1
ATOM 842 N N . TYR A 1 97 ? 4.718 -9.648 5.428 1.00 92.25 97 TYR A N 1
ATOM 843 C CA . TYR A 1 97 ? 3.396 -9.910 4.867 1.00 92.25 97 TYR A CA 1
ATOM 844 C C . TYR A 1 97 ? 2.616 -10.948 5.686 1.00 92.25 97 TYR A C 1
ATOM 846 O O . TYR A 1 97 ? 1.444 -10.736 5.997 1.00 92.25 97 TYR A O 1
ATOM 854 N N . LEU A 1 98 ? 3.251 -12.056 6.079 1.00 89.44 98 LEU A N 1
ATOM 855 C CA . LEU A 1 98 ? 2.603 -13.070 6.917 1.00 89.44 98 LEU A CA 1
ATOM 856 C C . LEU A 1 98 ? 2.236 -12.516 8.301 1.00 89.44 98 LEU A C 1
ATOM 858 O O . LEU A 1 98 ? 1.175 -12.850 8.830 1.00 89.44 98 LEU A O 1
ATOM 862 N N . VAL A 1 99 ? 3.076 -11.646 8.870 1.00 87.62 99 VAL A N 1
ATOM 863 C CA . VAL A 1 99 ? 2.762 -10.920 10.112 1.00 87.62 99 VAL A CA 1
ATOM 864 C C . VAL A 1 99 ? 1.554 -10.026 9.922 1.00 87.62 99 VAL A C 1
ATOM 866 O O . VAL A 1 99 ? 0.588 -10.161 10.668 1.00 87.62 99 VAL A O 1
ATOM 869 N N . ALA A 1 100 ? 1.585 -9.158 8.913 1.00 90.06 100 ALA A N 1
ATOM 870 C CA . ALA A 1 100 ? 0.507 -8.240 8.580 1.00 90.06 100 ALA A CA 1
ATOM 871 C C . ALA A 1 100 ? -0.816 -8.987 8.381 1.00 90.06 100 ALA A C 1
ATOM 873 O O . ALA A 1 100 ? -1.844 -8.570 8.907 1.00 90.06 100 ALA A O 1
ATOM 874 N N . LEU A 1 101 ? -0.797 -10.134 7.694 1.00 90.75 101 LEU A N 1
ATOM 875 C CA . LEU A 1 101 ? -1.975 -10.970 7.475 1.00 90.75 101 LEU A CA 1
ATOM 876 C C . LEU A 1 101 ? -2.557 -11.501 8.793 1.00 90.75 101 LEU A C 1
ATOM 878 O O . LEU A 1 101 ? -3.762 -11.382 9.025 1.00 90.75 101 LEU A O 1
ATOM 882 N N . CYS A 1 102 ? -1.715 -12.049 9.671 1.00 89.56 102 CYS A N 1
ATOM 883 C CA . CYS A 1 102 ? -2.138 -12.551 10.978 1.00 89.56 102 CYS A CA 1
ATOM 884 C C . CYS A 1 102 ? -2.641 -11.424 11.893 1.00 89.56 102 CYS A C 1
ATOM 886 O O . CYS A 1 102 ? -3.718 -11.539 12.481 1.00 89.56 102 CYS A O 1
ATOM 888 N N . THR A 1 103 ? -1.893 -10.323 11.985 1.00 89.81 103 THR A N 1
ATOM 889 C CA . THR A 1 103 ? -2.249 -9.147 12.787 1.00 89.81 103 THR A CA 1
ATOM 890 C C . THR A 1 103 ? -3.568 -8.553 12.303 1.00 89.81 103 THR A C 1
ATOM 892 O O . THR A 1 103 ? -4.493 -8.389 13.097 1.00 89.81 103 THR A O 1
ATOM 895 N N . ASN A 1 104 ? -3.726 -8.338 10.995 1.00 92.69 104 ASN A N 1
ATOM 896 C CA . ASN A 1 104 ? -4.955 -7.793 10.424 1.00 92.69 104 ASN A CA 1
ATOM 897 C C . ASN A 1 104 ? -6.152 -8.727 10.596 1.00 92.69 104 ASN A C 1
ATOM 899 O O . ASN A 1 104 ? -7.259 -8.235 10.795 1.00 92.69 104 ASN A O 1
ATOM 903 N N . ALA A 1 105 ? -5.974 -10.050 10.557 1.00 92.50 105 ALA A N 1
ATOM 904 C CA . ALA A 1 105 ? -7.065 -10.983 10.838 1.00 92.50 105 ALA A CA 1
ATOM 905 C C . ALA A 1 105 ? -7.595 -10.818 12.274 1.00 92.50 105 ALA A C 1
ATOM 907 O O . ALA A 1 105 ? -8.810 -10.742 12.488 1.00 92.50 105 ALA A O 1
ATOM 908 N N . VAL A 1 106 ? -6.693 -10.695 13.253 1.00 94.06 106 VAL A N 1
ATOM 909 C CA . VAL A 1 106 ? -7.070 -10.457 14.654 1.00 94.06 106 VAL A CA 1
ATOM 910 C C . VAL A 1 106 ? -7.700 -9.076 14.818 1.00 94.06 106 VAL A C 1
ATOM 912 O O . VAL A 1 106 ? -8.801 -8.975 15.356 1.00 94.06 106 VAL A O 1
ATOM 915 N N . LEU A 1 107 ? -7.064 -8.021 14.307 1.00 95.62 107 LEU A N 1
ATOM 916 C CA . LEU A 1 107 ? -7.561 -6.651 14.439 1.00 95.62 107 LEU A CA 1
ATOM 917 C C . LEU A 1 107 ? -8.910 -6.447 13.743 1.00 95.62 107 LEU A C 1
ATOM 919 O O . LEU A 1 107 ? -9.791 -5.811 14.311 1.00 95.62 107 LEU A O 1
ATOM 923 N N . LYS A 1 108 ? -9.133 -7.041 12.564 1.00 95.69 108 LYS A N 1
ATOM 924 C CA . LYS A 1 108 ? -10.450 -7.022 11.905 1.00 95.69 108 LYS A CA 1
ATOM 925 C C . LYS A 1 108 ? -11.502 -7.751 12.739 1.00 95.69 108 LYS A C 1
ATOM 927 O O . LYS A 1 108 ? -12.633 -7.283 12.823 1.00 95.69 108 LYS A O 1
ATOM 932 N N . THR A 1 109 ? -11.145 -8.859 13.388 1.00 96.06 109 THR A N 1
ATOM 933 C CA . THR A 1 109 ? -12.059 -9.585 14.289 1.00 96.06 109 THR A CA 1
ATOM 934 C C . THR A 1 109 ? -12.424 -8.740 15.508 1.00 96.06 109 THR A C 1
ATOM 936 O O . THR A 1 109 ? -13.604 -8.618 15.842 1.00 96.06 109 THR A O 1
ATOM 939 N N . VAL A 1 110 ? -11.435 -8.099 16.134 1.00 95.50 110 VAL A N 1
ATOM 940 C CA . VAL A 1 110 ? -11.645 -7.141 17.229 1.00 95.50 110 VAL A CA 1
ATOM 941 C C . VAL A 1 110 ? -12.530 -5.985 16.756 1.00 95.50 110 VAL A C 1
ATOM 943 O O . VAL A 1 110 ? -13.530 -5.674 17.396 1.00 95.50 110 VAL A O 1
ATOM 946 N N . GLY A 1 111 ? -12.232 -5.407 15.594 1.00 96.75 111 GLY A N 1
ATOM 947 C CA . GLY A 1 111 ? -12.984 -4.296 15.023 1.00 96.75 111 GLY A CA 1
ATOM 948 C C . GLY A 1 111 ? -14.447 -4.619 14.732 1.00 96.75 111 GLY A C 1
ATOM 949 O O . GLY A 1 111 ? -15.330 -3.836 15.081 1.00 96.75 111 GLY A O 1
ATOM 950 N N . LYS A 1 112 ? -14.732 -5.806 14.188 1.00 96.50 112 LYS A N 1
ATOM 951 C CA . LYS A 1 112 ? -16.107 -6.302 14.011 1.00 96.50 112 LYS A CA 1
ATOM 952 C C . LYS A 1 112 ? -16.831 -6.484 15.340 1.00 96.50 112 LYS A C 1
ATOM 954 O O . LYS A 1 112 ? -18.004 -6.147 15.453 1.00 96.50 112 LYS A O 1
ATOM 959 N N . SER A 1 113 ? -16.129 -7.009 16.341 1.00 96.38 113 SER A N 1
ATOM 960 C CA . SER A 1 113 ? -16.732 -7.393 17.621 1.00 96.38 113 SER A CA 1
ATOM 961 C C . SER A 1 113 ? -16.981 -6.199 18.543 1.00 96.38 113 SER A C 1
ATOM 963 O O . SER A 1 113 ? -17.972 -6.186 19.268 1.00 96.38 113 SER A O 1
ATOM 965 N N . PHE A 1 114 ? -16.100 -5.194 18.518 1.00 95.31 114 PHE A N 1
ATOM 966 C CA . PHE A 1 114 ? -16.090 -4.107 19.503 1.00 95.31 114 PHE A CA 1
ATOM 967 C C . PHE A 1 114 ? -16.211 -2.705 18.897 1.00 95.31 114 PHE A C 1
ATOM 969 O O . PHE A 1 114 ? -16.699 -1.800 19.574 1.00 95.31 114 PHE A O 1
ATOM 976 N N . TYR A 1 115 ? -15.816 -2.506 17.634 1.00 95.44 115 TYR A N 1
ATOM 977 C CA . TYR A 1 115 ? -15.695 -1.175 17.017 1.00 95.44 115 TYR A CA 1
ATOM 978 C C . TYR A 1 115 ? -16.616 -0.945 15.811 1.00 95.44 115 TYR A C 1
ATOM 980 O O . TYR A 1 115 ? -16.436 0.021 15.067 1.00 95.44 115 TYR A O 1
ATOM 988 N N . LYS A 1 116 ? -17.632 -1.803 15.645 1.00 93.56 116 LYS A N 1
ATOM 989 C CA . LYS A 1 116 ? -18.647 -1.713 14.582 1.00 93.56 116 LYS A CA 1
ATOM 990 C C . LYS A 1 116 ? -18.032 -1.611 13.181 1.00 93.56 116 LYS A C 1
ATOM 992 O O . LYS A 1 116 ? -18.470 -0.796 12.375 1.00 93.56 116 LYS A O 1
ATOM 997 N N . PHE A 1 117 ? -17.005 -2.410 12.890 1.00 96.06 117 PHE A N 1
ATOM 998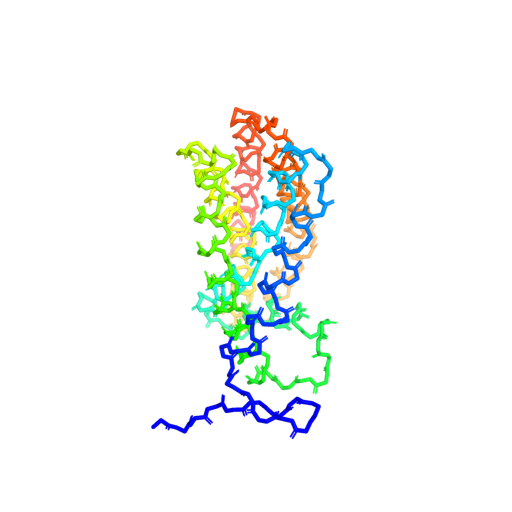 C CA . PHE A 1 117 ? -16.558 -2.568 11.504 1.00 96.06 117 PHE A CA 1
ATOM 999 C C . PHE A 1 117 ? -17.625 -3.343 10.740 1.00 96.06 117 PHE A C 1
ATOM 1001 O O . PHE A 1 117 ? -17.728 -4.564 10.853 1.00 96.06 117 PHE A O 1
ATOM 1008 N N . ASP A 1 118 ? -18.447 -2.593 10.025 1.00 94.56 118 ASP A N 1
ATOM 1009 C CA . ASP A 1 118 ? -19.496 -3.078 9.148 1.00 94.56 118 ASP A CA 1
ATOM 1010 C C . ASP A 1 118 ? -18.958 -3.365 7.738 1.00 94.56 118 ASP A C 1
ATOM 1012 O O . ASP A 1 118 ? -17.770 -3.211 7.441 1.00 94.56 118 ASP A O 1
ATOM 1016 N N . GLU A 1 119 ? -19.852 -3.798 6.853 1.00 95.19 119 GLU A N 1
ATOM 1017 C CA . GLU A 1 119 ? -19.517 -4.088 5.459 1.00 95.19 119 GLU A CA 1
ATOM 1018 C C . GLU A 1 119 ? -18.940 -2.862 4.734 1.00 95.19 119 GLU A C 1
ATOM 1020 O O . GLU A 1 119 ? -17.996 -2.997 3.956 1.00 95.19 119 GLU A O 1
ATOM 1025 N N . ALA A 1 120 ? -19.435 -1.659 5.040 1.00 95.25 120 ALA A N 1
ATOM 1026 C CA . ALA A 1 120 ? -18.906 -0.421 4.475 1.00 95.25 120 ALA A CA 1
ATOM 1027 C C . ALA A 1 120 ? -17.439 -0.203 4.877 1.00 95.25 120 ALA A C 1
ATOM 1029 O O . ALA A 1 120 ? -16.595 0.045 4.015 1.00 95.25 120 ALA A O 1
ATOM 1030 N N . THR A 1 121 ? -17.110 -0.382 6.158 1.00 96.19 121 THR A N 1
ATOM 1031 C CA . THR A 1 121 ? -15.727 -0.299 6.650 1.00 96.19 121 THR A CA 1
ATOM 1032 C C . THR A 1 121 ? -14.835 -1.345 5.971 1.00 96.19 121 THR A C 1
ATOM 1034 O O . THR A 1 121 ? -13.708 -1.053 5.574 1.00 96.19 121 THR A O 1
ATOM 1037 N N . GLU A 1 122 ? -15.322 -2.574 5.779 1.00 95.06 122 GLU A N 1
ATOM 1038 C CA . GLU A 1 122 ? -14.562 -3.604 5.062 1.00 95.06 122 GLU A CA 1
ATOM 1039 C C . GLU A 1 122 ? -14.275 -3.238 3.604 1.00 95.06 122 GLU A C 1
ATOM 1041 O O . GLU A 1 122 ? -13.170 -3.493 3.115 1.00 95.06 122 GLU A O 1
ATOM 1046 N N . LEU A 1 123 ? -15.256 -2.663 2.906 1.00 96.44 123 LEU A N 1
ATOM 1047 C CA . LEU A 1 123 ? -15.093 -2.204 1.529 1.00 96.44 123 LEU A CA 1
ATOM 1048 C C . LEU A 1 123 ? -14.096 -1.047 1.443 1.00 96.44 123 LEU A C 1
ATOM 1050 O O . LEU A 1 123 ? -13.242 -1.063 0.563 1.00 96.44 123 LEU A O 1
ATOM 1054 N N . GLN A 1 124 ? -14.130 -0.109 2.392 1.00 97.06 124 GLN A N 1
ATOM 1055 C CA . GLN A 1 124 ? -13.152 0.978 2.494 1.00 97.06 124 GLN A CA 1
ATOM 1056 C C . GLN A 1 124 ? -11.721 0.453 2.685 1.00 97.06 124 GLN A C 1
ATOM 1058 O O . GLN A 1 124 ? -10.803 0.882 1.989 1.00 97.06 124 GLN A O 1
ATOM 1063 N N . LEU A 1 125 ? -11.522 -0.530 3.573 1.00 96.38 125 LEU A N 1
ATOM 1064 C CA . LEU A 1 125 ? -10.211 -1.159 3.775 1.00 96.38 125 LEU A CA 1
ATOM 1065 C C . LEU A 1 125 ? -9.708 -1.859 2.501 1.00 96.38 125 LEU A C 1
ATOM 1067 O O . LEU A 1 125 ? -8.528 -1.755 2.170 1.00 96.38 125 LEU A O 1
ATOM 1071 N N . LYS A 1 126 ? -10.594 -2.563 1.781 1.00 95.44 126 LYS A N 1
ATOM 1072 C CA . LYS A 1 126 ? -10.258 -3.217 0.503 1.00 95.44 126 LYS A CA 1
ATOM 1073 C C . LYS A 1 126 ? -9.924 -2.201 -0.587 1.00 95.44 126 LYS A C 1
ATOM 1075 O O . LYS A 1 126 ? -8.981 -2.427 -1.337 1.00 95.44 126 LYS A O 1
ATOM 1080 N N . LEU A 1 127 ? -10.676 -1.104 -0.662 1.00 95.88 127 LEU A N 1
ATOM 1081 C CA . LEU A 1 127 ? -10.433 -0.015 -1.603 1.00 95.88 127 LEU A CA 1
ATOM 1082 C C . LEU A 1 127 ? -9.055 0.605 -1.369 1.00 95.88 127 LEU A C 1
ATOM 1084 O O . LEU A 1 127 ? -8.271 0.700 -2.306 1.00 95.88 127 LEU A O 1
ATOM 1088 N N . TYR A 1 128 ? -8.734 0.951 -0.119 1.00 96.81 128 TYR A N 1
ATOM 1089 C CA . TYR A 1 128 ? -7.421 1.479 0.252 1.00 96.81 128 TYR A CA 1
ATOM 1090 C C . TYR A 1 128 ? -6.286 0.516 -0.124 1.00 96.81 128 TYR A C 1
ATOM 1092 O O . TYR A 1 128 ? -5.283 0.923 -0.711 1.00 96.81 128 TYR A O 1
ATOM 1100 N N . GLU A 1 129 ? -6.449 -0.774 0.184 1.00 95.81 129 GLU A N 1
ATOM 1101 C CA . GLU A 1 129 ? -5.457 -1.794 -0.154 1.00 95.81 129 GLU A CA 1
ATOM 1102 C C . GLU A 1 129 ? -5.254 -1.892 -1.672 1.00 95.81 129 GLU A C 1
ATOM 1104 O O . GLU A 1 129 ? -4.114 -1.810 -2.132 1.00 95.81 129 GLU A O 1
ATOM 1109 N N . GLN A 1 130 ? -6.339 -2.001 -2.447 1.00 95.50 130 GLN A N 1
ATOM 1110 C CA . GLN A 1 130 ? -6.294 -2.102 -3.907 1.00 95.50 130 GLN A CA 1
ATOM 1111 C C . GLN A 1 130 ? -5.684 -0.855 -4.548 1.00 95.50 130 GLN A C 1
ATOM 1113 O O . GLN A 1 130 ? -4.773 -0.981 -5.361 1.00 95.50 130 GLN A O 1
ATOM 1118 N N . TYR A 1 131 ? -6.112 0.336 -4.131 1.00 96.62 131 TYR A N 1
ATOM 1119 C CA . TYR A 1 131 ? -5.581 1.589 -4.657 1.00 96.62 131 TYR A CA 1
ATOM 1120 C C . TYR A 1 131 ? -4.074 1.707 -4.392 1.00 96.62 131 TYR A C 1
ATOM 1122 O O . TYR A 1 131 ? -3.302 2.057 -5.282 1.00 96.62 131 TYR A O 1
ATOM 1130 N N . GLY A 1 132 ? -3.616 1.295 -3.204 1.00 96.62 132 GLY A N 1
ATOM 1131 C CA . GLY A 1 132 ? -2.189 1.203 -2.904 1.00 96.62 132 GLY A CA 1
ATOM 1132 C C . GLY A 1 132 ? -1.427 0.224 -3.809 1.00 96.62 132 GLY A C 1
ATOM 1133 O O . GLY A 1 132 ? -0.269 0.484 -4.129 1.00 96.62 132 GLY A O 1
ATOM 1134 N N . ARG A 1 133 ? -2.042 -0.886 -4.244 1.00 95.81 133 ARG A N 1
ATOM 1135 C CA . ARG A 1 133 ? -1.431 -1.814 -5.218 1.00 95.81 133 ARG A CA 1
ATOM 1136 C C . ARG A 1 133 ? -1.330 -1.186 -6.595 1.00 95.81 133 ARG A C 1
ATOM 1138 O O . ARG A 1 133 ? -0.283 -1.309 -7.221 1.00 95.81 133 ARG A O 1
ATOM 1145 N N . ASP A 1 134 ? -2.381 -0.512 -7.044 1.00 95.69 134 ASP A N 1
ATOM 1146 C CA . ASP A 1 134 ? -2.437 0.086 -8.379 1.00 95.69 134 ASP A CA 1
ATOM 1147 C C . ASP A 1 134 ? -1.322 1.122 -8.579 1.00 95.69 134 ASP A C 1
ATOM 1149 O O . ASP A 1 134 ? -0.716 1.174 -9.650 1.00 95.69 134 ASP A O 1
ATOM 1153 N N . ILE A 1 135 ? -0.976 1.875 -7.527 1.00 96.81 135 ILE A N 1
ATOM 1154 C CA . ILE A 1 135 ? 0.163 2.806 -7.540 1.00 96.81 135 ILE A CA 1
ATOM 1155 C C . ILE A 1 135 ? 1.479 2.070 -7.823 1.00 96.81 135 ILE A C 1
ATOM 1157 O O . ILE A 1 135 ? 2.224 2.445 -8.727 1.00 96.81 135 ILE A O 1
ATOM 1161 N N . TYR A 1 136 ? 1.771 1.004 -7.074 1.00 96.06 136 TYR A N 1
ATOM 1162 C CA . TYR A 1 136 ? 3.012 0.250 -7.262 1.00 96.06 136 TYR A CA 1
ATOM 1163 C C . TYR A 1 136 ? 3.042 -0.497 -8.596 1.00 96.06 136 TYR A C 1
ATOM 1165 O O . TYR A 1 136 ? 4.092 -0.561 -9.230 1.00 96.06 136 TYR A O 1
ATOM 1173 N N . LEU A 1 137 ? 1.910 -1.041 -9.046 1.00 96.19 137 LEU A N 1
ATOM 1174 C CA . LEU A 1 137 ? 1.813 -1.705 -10.346 1.00 96.19 137 LEU A CA 1
ATOM 1175 C C . LEU A 1 137 ? 2.069 -0.739 -11.505 1.00 96.19 137 LEU A C 1
ATOM 1177 O O . LEU A 1 137 ? 2.663 -1.154 -12.496 1.00 96.19 137 LEU A O 1
ATOM 1181 N N . LEU A 1 138 ? 1.682 0.534 -11.379 1.00 95.81 138 LEU A N 1
ATOM 1182 C CA . LEU A 1 138 ? 2.022 1.560 -12.364 1.00 95.81 138 LEU A CA 1
ATOM 1183 C C . LEU A 1 138 ? 3.540 1.780 -12.438 1.00 95.81 138 LEU A C 1
ATOM 1185 O O . LEU A 1 138 ? 4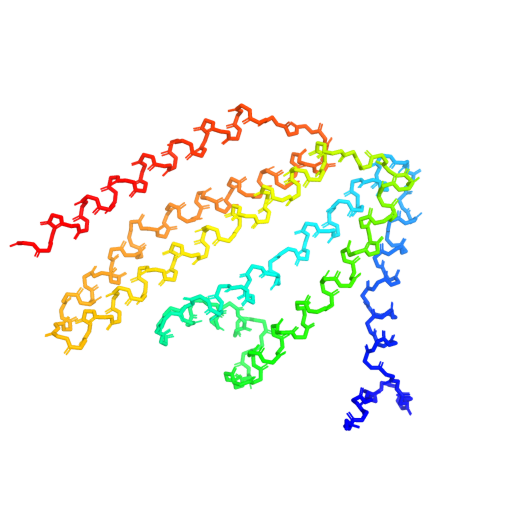.109 1.718 -13.526 1.00 95.81 138 LEU A O 1
ATOM 1189 N N . GLU A 1 139 ? 4.209 1.979 -11.295 1.00 94.38 139 GLU A N 1
ATOM 1190 C CA . GLU A 1 139 ? 5.672 2.142 -11.255 1.00 94.38 139 GLU A CA 1
ATOM 1191 C C . GLU A 1 139 ? 6.394 0.919 -11.851 1.00 94.38 139 GLU A C 1
ATOM 1193 O O . GLU A 1 139 ? 7.315 1.056 -12.659 1.00 94.38 139 GLU A O 1
ATOM 1198 N N . ILE A 1 140 ? 5.952 -0.283 -11.471 1.00 95.38 140 ILE A N 1
ATOM 1199 C CA . ILE A 1 140 ? 6.520 -1.554 -11.936 1.00 95.38 140 ILE A CA 1
ATOM 1200 C C . ILE A 1 140 ? 6.289 -1.742 -13.429 1.00 95.38 140 ILE A C 1
ATOM 1202 O O . ILE A 1 140 ? 7.220 -2.113 -14.135 1.00 95.38 140 ILE A O 1
ATOM 1206 N N . GLY A 1 141 ? 5.077 -1.478 -13.919 1.00 94.56 141 GLY A N 1
ATOM 1207 C CA . GLY A 1 141 ? 4.719 -1.676 -15.320 1.00 94.56 141 GLY A CA 1
ATOM 1208 C C . GLY A 1 141 ? 5.580 -0.842 -16.266 1.00 94.56 141 GLY A C 1
ATOM 1209 O O . GLY A 1 141 ? 5.999 -1.342 -17.308 1.00 94.56 141 GLY A O 1
ATOM 1210 N N . ILE A 1 142 ? 5.909 0.394 -15.882 1.00 94.12 142 ILE A N 1
ATOM 1211 C CA . ILE A 1 142 ? 6.772 1.265 -16.691 1.00 94.12 142 ILE A CA 1
ATOM 1212 C C . ILE A 1 142 ? 8.233 0.820 -16.638 1.00 94.12 142 ILE A C 1
ATOM 1214 O O . ILE A 1 142 ? 8.909 0.838 -17.663 1.00 94.12 142 ILE A O 1
ATOM 1218 N N . MET A 1 143 ? 8.723 0.364 -15.484 1.00 94.62 143 MET A N 1
ATOM 1219 C CA . MET A 1 143 ? 10.080 -0.188 -15.404 1.00 94.62 143 MET A CA 1
ATOM 1220 C C . MET A 1 143 ? 10.222 -1.524 -16.134 1.00 94.62 143 MET A C 1
ATOM 1222 O O . MET A 1 143 ? 11.254 -1.767 -16.754 1.00 94.62 143 MET A O 1
ATOM 1226 N N . ASP A 1 144 ? 9.191 -2.368 -16.098 1.00 94.44 144 ASP A N 1
ATOM 1227 C CA . ASP A 1 144 ? 9.127 -3.582 -16.908 1.00 94.44 144 ASP A CA 1
ATOM 1228 C C . ASP A 1 144 ? 9.148 -3.229 -18.405 1.00 94.44 144 ASP A C 1
ATOM 1230 O O . ASP A 1 144 ? 9.870 -3.865 -19.165 1.00 94.44 144 ASP A O 1
ATOM 1234 N N . LEU A 1 145 ? 8.427 -2.183 -18.829 1.00 92.69 145 LEU A N 1
ATOM 1235 C CA . LEU A 1 145 ? 8.460 -1.692 -20.211 1.00 92.69 145 LEU A CA 1
ATOM 1236 C C . LEU A 1 145 ? 9.850 -1.168 -20.613 1.00 92.69 145 LEU A C 1
ATOM 1238 O O . LEU A 1 145 ? 10.322 -1.472 -21.706 1.00 92.69 145 LEU A O 1
ATOM 1242 N N . ALA A 1 146 ? 10.520 -0.415 -19.735 1.00 92.75 146 ALA A N 1
ATOM 1243 C CA . ALA A 1 146 ? 11.882 0.064 -19.976 1.00 92.75 146 ALA A CA 1
ATOM 1244 C C . ALA A 1 146 ? 12.872 -1.101 -20.124 1.00 92.75 146 ALA A C 1
ATOM 1246 O O . ALA A 1 146 ? 13.722 -1.088 -21.011 1.00 92.75 146 ALA A O 1
ATOM 1247 N N . HIS A 1 147 ? 12.741 -2.133 -19.286 1.00 93.62 147 HIS A N 1
ATOM 1248 C CA . HIS A 1 147 ? 13.561 -3.336 -19.384 1.00 93.62 147 HIS A CA 1
ATOM 1249 C C . HIS A 1 147 ? 13.306 -4.105 -20.684 1.00 93.62 147 HIS A C 1
ATOM 1251 O O . HIS A 1 147 ? 14.257 -4.536 -21.331 1.00 93.62 147 HIS A O 1
ATOM 1257 N N . ASP A 1 148 ? 12.038 -4.277 -21.069 1.00 92.38 148 ASP A N 1
ATOM 1258 C CA . ASP A 1 148 ? 11.668 -4.955 -22.314 1.00 92.38 148 ASP A CA 1
ATOM 1259 C C . ASP A 1 148 ? 12.264 -4.213 -23.534 1.00 92.38 148 ASP A C 1
ATOM 1261 O O . ASP A 1 148 ? 12.792 -4.854 -24.440 1.00 92.38 148 ASP A O 1
ATOM 1265 N N . ALA A 1 149 ? 12.279 -2.873 -23.522 1.00 90.19 149 ALA A N 1
ATOM 1266 C CA . ALA A 1 149 ? 12.909 -2.062 -24.569 1.00 90.19 149 ALA A CA 1
ATOM 1267 C C . ALA A 1 149 ? 14.447 -2.151 -24.576 1.00 90.19 149 ALA A C 1
ATOM 1269 O O . ALA A 1 149 ? 15.052 -2.125 -25.644 1.00 90.19 149 ALA A O 1
ATOM 1270 N N . PHE A 1 150 ? 15.085 -2.300 -23.411 1.00 90.25 150 PHE A N 1
ATOM 1271 C CA . PHE A 1 150 ? 16.548 -2.271 -23.274 1.00 90.25 150 PHE A CA 1
ATOM 1272 C C . PHE A 1 150 ? 17.263 -3.362 -24.081 1.00 90.25 150 PHE A C 1
ATOM 1274 O O . PHE A 1 150 ? 18.386 -3.162 -24.536 1.00 90.25 150 PHE A O 1
ATOM 1281 N N . ALA A 1 151 ? 16.620 -4.516 -24.278 1.00 81.75 151 ALA A N 1
ATOM 1282 C CA . ALA A 1 151 ? 17.192 -5.611 -25.057 1.00 81.75 151 ALA A CA 1
ATOM 1283 C C . ALA A 1 151 ? 17.304 -5.299 -26.563 1.00 81.75 151 ALA A C 1
ATOM 1285 O O . ALA A 1 151 ? 18.137 -5.898 -27.244 1.00 81.75 151 ALA A O 1
ATOM 1286 N N . GLU A 1 152 ? 16.471 -4.392 -27.077 1.00 85.62 152 GLU A N 1
ATOM 1287 C CA . GLU A 1 152 ? 16.358 -4.078 -28.507 1.00 85.62 152 GLU A CA 1
ATOM 1288 C C . GLU A 1 152 ? 16.901 -2.682 -28.839 1.00 85.62 152 GLU A C 1
ATOM 1290 O O . GLU A 1 152 ? 17.543 -2.501 -29.873 1.00 85.62 152 GLU A O 1
ATOM 1295 N N . ASP A 1 153 ? 16.665 -1.710 -27.956 1.00 89.25 153 ASP A N 1
ATOM 1296 C CA . ASP A 1 153 ? 17.028 -0.308 -28.127 1.00 89.25 153 ASP A CA 1
ATOM 1297 C C . ASP A 1 153 ? 17.282 0.354 -26.761 1.00 89.25 153 ASP A C 1
ATOM 1299 O O . ASP A 1 153 ? 16.366 0.739 -26.026 1.00 89.25 153 ASP A O 1
ATOM 1303 N N . GLU A 1 154 ? 18.563 0.498 -26.422 1.00 90.38 154 GLU A N 1
ATOM 1304 C CA . GLU A 1 154 ? 18.997 1.134 -25.179 1.00 90.38 154 GLU A CA 1
ATOM 1305 C C . GLU A 1 154 ?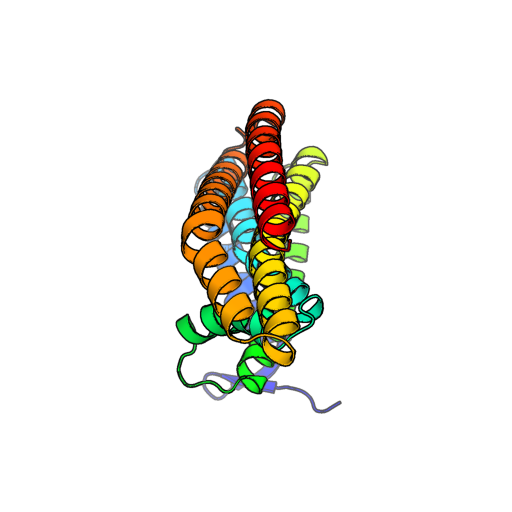 18.564 2.611 -25.100 1.00 90.38 154 GLU A C 1
ATOM 1307 O O . GLU A 1 154 ? 18.200 3.080 -24.021 1.00 90.38 154 GLU A O 1
ATOM 1312 N N . VAL A 1 155 ? 18.538 3.341 -26.224 1.00 91.25 155 VAL A N 1
ATOM 1313 C CA . VAL A 1 155 ? 18.120 4.754 -26.240 1.00 91.25 155 VAL A CA 1
ATOM 1314 C C . VAL A 1 155 ? 16.653 4.859 -25.847 1.00 91.25 155 VAL A C 1
ATOM 1316 O O . VAL A 1 155 ? 16.308 5.620 -24.942 1.00 91.25 155 VAL A O 1
ATOM 1319 N N . ARG A 1 156 ? 15.805 4.019 -26.440 1.00 89.38 156 ARG A N 1
ATOM 1320 C CA . ARG A 1 156 ? 14.382 3.957 -26.104 1.00 89.38 156 ARG A CA 1
ATOM 1321 C C . ARG A 1 156 ? 14.144 3.575 -24.642 1.00 89.38 156 ARG A C 1
ATOM 1323 O O . ARG A 1 156 ? 13.240 4.108 -23.999 1.00 89.38 156 ARG A O 1
ATOM 1330 N N . ALA A 1 157 ? 14.951 2.673 -24.085 1.00 90.44 157 ALA A N 1
ATOM 1331 C CA . ALA A 1 157 ? 14.858 2.329 -22.668 1.00 90.44 157 ALA A CA 1
ATOM 1332 C C . ALA A 1 157 ? 15.157 3.534 -21.755 1.00 90.44 157 ALA A C 1
ATOM 1334 O O . ALA A 1 157 ? 14.436 3.750 -20.776 1.00 90.44 157 ALA A O 1
ATOM 1335 N N . TYR A 1 158 ? 16.161 4.354 -22.093 1.00 91.12 158 TYR A N 1
ATOM 1336 C CA . TYR A 1 158 ? 16.439 5.604 -21.374 1.00 91.12 158 TYR A CA 1
ATOM 1337 C C . TYR A 1 158 ? 15.331 6.646 -21.543 1.00 91.12 158 TYR A C 1
ATOM 1339 O O . TYR A 1 158 ? 15.017 7.354 -20.584 1.00 91.12 158 TYR A O 1
ATOM 1347 N N . GLU A 1 159 ? 14.704 6.730 -22.716 1.00 92.50 159 GLU A N 1
ATOM 1348 C CA . GLU A 1 159 ? 13.555 7.614 -22.941 1.00 92.50 159 GLU A CA 1
ATOM 1349 C C . GLU A 1 159 ? 12.363 7.212 -22.065 1.00 92.50 159 GLU A C 1
ATOM 1351 O O . GLU A 1 159 ? 11.757 8.068 -21.422 1.00 92.50 159 GLU A O 1
ATOM 1356 N N . ILE A 1 160 ? 12.066 5.912 -21.951 1.00 93.19 160 ILE A N 1
ATOM 1357 C CA . ILE A 1 160 ? 11.003 5.406 -21.066 1.00 93.19 160 ILE A CA 1
ATOM 1358 C C . ILE A 1 160 ? 11.345 5.675 -19.593 1.00 93.19 160 ILE A C 1
ATOM 1360 O O . ILE A 1 160 ? 10.470 6.075 -18.822 1.00 93.19 160 ILE A O 1
ATOM 1364 N N . ALA A 1 161 ? 12.605 5.491 -19.187 1.00 91.00 161 ALA A N 1
ATOM 1365 C CA . ALA A 1 161 ? 13.045 5.802 -17.827 1.00 91.00 161 ALA A CA 1
ATOM 1366 C C . ALA A 1 161 ? 12.919 7.305 -17.516 1.00 91.00 161 ALA A C 1
ATOM 1368 O O . ALA A 1 161 ? 12.397 7.679 -16.468 1.00 91.00 161 ALA A O 1
ATOM 1369 N N . THR A 1 162 ? 13.305 8.167 -18.460 1.00 93.44 162 THR A N 1
ATOM 1370 C CA . THR A 1 162 ? 13.121 9.623 -18.357 1.00 93.44 162 THR A CA 1
ATOM 1371 C C . THR A 1 162 ? 11.638 9.977 -18.258 1.00 93.44 162 THR A C 1
ATOM 1373 O O . THR A 1 162 ? 11.234 10.710 -17.359 1.00 93.44 162 THR A O 1
ATOM 1376 N N . PHE A 1 163 ? 10.795 9.382 -19.108 1.00 94.06 163 PHE A N 1
ATOM 1377 C CA . PHE A 1 163 ? 9.345 9.566 -19.060 1.00 94.06 163 PHE A CA 1
ATOM 1378 C C . PHE A 1 163 ? 8.764 9.165 -17.698 1.00 94.06 163 PHE A C 1
ATOM 1380 O O . PHE A 1 163 ? 7.921 9.875 -17.142 1.00 94.06 163 PHE A O 1
ATOM 1387 N N . LYS A 1 164 ? 9.228 8.049 -17.123 1.00 94.00 164 LYS A N 1
ATOM 1388 C CA . LYS A 1 164 ? 8.825 7.630 -15.779 1.00 94.00 164 LYS A CA 1
ATOM 1389 C C . LYS A 1 164 ? 9.120 8.722 -14.754 1.00 94.00 164 LYS A C 1
ATOM 1391 O O . LYS A 1 164 ? 8.240 9.056 -13.965 1.00 94.00 164 LYS A O 1
ATOM 1396 N N . ASP A 1 165 ? 10.333 9.256 -14.745 1.00 93.38 165 ASP A N 1
ATOM 1397 C CA . ASP A 1 165 ? 10.767 10.200 -13.715 1.00 93.38 165 ASP A CA 1
ATOM 1398 C C . ASP A 1 165 ? 10.153 11.596 -13.899 1.00 93.38 165 ASP A C 1
ATOM 1400 O O . ASP A 1 165 ? 9.776 12.235 -12.918 1.00 93.38 165 ASP A O 1
ATOM 1404 N N . GLU A 1 166 ? 9.976 12.052 -15.138 1.00 95.06 166 GLU A N 1
ATOM 1405 C CA . GLU A 1 166 ? 9.445 13.389 -15.428 1.00 95.06 166 GLU A CA 1
ATOM 1406 C C . GLU A 1 166 ? 7.915 13.458 -15.413 1.00 95.06 166 GLU A C 1
ATOM 1408 O O . GLU A 1 166 ? 7.346 14.500 -15.081 1.00 95.06 166 GLU A O 1
ATOM 1413 N N . ARG A 1 167 ? 7.231 12.375 -15.800 1.00 94.19 167 ARG A N 1
ATOM 1414 C CA . ARG A 1 167 ? 5.782 12.394 -16.064 1.00 94.19 167 ARG A CA 1
ATOM 1415 C C . ARG A 1 167 ? 5.002 11.496 -15.120 1.00 94.19 167 ARG A C 1
ATOM 1417 O O . ARG A 1 167 ? 3.962 11.901 -14.606 1.00 94.19 167 ARG A O 1
ATOM 1424 N N . VAL A 1 168 ? 5.503 10.292 -14.853 1.00 94.75 168 VAL A N 1
ATOM 1425 C CA . VAL A 1 168 ? 4.770 9.311 -14.037 1.00 94.75 168 VAL A CA 1
ATOM 1426 C C . VAL A 1 168 ? 5.035 9.508 -12.552 1.00 94.75 168 VAL A C 1
ATOM 1428 O O . VAL A 1 168 ? 4.107 9.397 -11.758 1.00 94.75 168 VAL A O 1
ATOM 1431 N N . ALA A 1 169 ? 6.263 9.835 -12.152 1.00 94.56 169 ALA A N 1
ATOM 1432 C CA . ALA A 1 169 ? 6.593 10.049 -10.748 1.00 94.56 169 ALA A CA 1
ATOM 1433 C C . ALA A 1 169 ? 5.756 11.172 -10.098 1.00 94.56 169 ALA A C 1
ATOM 1435 O O . ALA A 1 169 ? 5.272 10.943 -8.988 1.00 94.56 169 ALA A O 1
ATOM 1436 N N . PRO A 1 170 ? 5.489 12.327 -10.749 1.00 95.69 170 PRO A N 1
ATOM 1437 C CA . PRO A 1 170 ? 4.549 13.316 -10.217 1.00 95.69 170 PRO A CA 1
ATOM 1438 C C . PRO A 1 170 ? 3.133 12.757 -10.018 1.00 95.69 170 PRO A C 1
ATOM 1440 O O . PRO A 1 170 ? 2.551 12.926 -8.949 1.00 95.69 170 PRO A O 1
ATOM 1443 N N . LEU A 1 171 ? 2.610 12.008 -10.996 1.00 96.44 171 LEU A N 1
ATOM 1444 C CA . LEU A 1 171 ? 1.296 11.371 -10.886 1.00 96.44 171 LEU A CA 1
ATOM 1445 C C . LEU A 1 171 ? 1.252 10.359 -9.731 1.00 96.44 171 LEU A C 1
ATOM 1447 O O . LEU A 1 171 ? 0.312 10.347 -8.944 1.00 96.44 171 LEU A O 1
ATOM 1451 N N . VAL A 1 172 ? 2.292 9.538 -9.584 1.00 96.62 172 VAL A N 1
ATOM 1452 C CA . VAL A 1 172 ? 2.441 8.581 -8.478 1.00 96.62 172 VAL A CA 1
ATOM 1453 C C . VAL A 1 172 ? 2.477 9.299 -7.126 1.00 96.62 172 VAL A C 1
ATOM 1455 O O . VAL A 1 172 ? 1.850 8.838 -6.172 1.00 96.62 172 VAL A O 1
ATOM 1458 N N . GLN A 1 173 ? 3.159 10.444 -7.027 1.00 96.56 173 GLN A N 1
ATOM 1459 C CA . GLN A 1 173 ? 3.154 11.266 -5.812 1.00 96.56 173 GLN A CA 1
ATOM 1460 C C . GLN A 1 173 ? 1.751 11.786 -5.484 1.00 96.56 173 GLN A C 1
ATOM 1462 O O . GLN A 1 173 ? 1.345 11.748 -4.319 1.00 96.56 173 GLN A O 1
ATOM 1467 N N . ASP A 1 174 ? 0.994 12.231 -6.486 1.00 96.69 174 ASP A N 1
ATOM 1468 C CA . ASP A 1 174 ? -0.392 12.662 -6.304 1.00 96.69 174 ASP A CA 1
ATOM 1469 C C . ASP A 1 174 ? -1.295 11.494 -5.883 1.00 96.69 174 ASP A C 1
ATOM 1471 O O . ASP A 1 174 ? -2.088 11.635 -4.948 1.00 96.69 174 ASP A O 1
ATOM 1475 N N . MET A 1 175 ? -1.109 10.306 -6.466 1.00 97.50 175 MET A N 1
ATOM 1476 C CA . MET A 1 175 ? -1.822 9.101 -6.041 1.00 97.50 175 MET A CA 1
ATOM 1477 C C . MET A 1 175 ? -1.500 8.719 -4.588 1.00 97.50 175 MET A C 1
ATOM 1479 O O . MET A 1 175 ? -2.416 8.385 -3.838 1.00 97.50 175 MET A O 1
ATOM 1483 N N . PHE A 1 176 ? -0.238 8.806 -4.147 1.00 97.12 176 PHE A N 1
ATOM 1484 C CA . PHE A 1 176 ? 0.134 8.561 -2.745 1.00 97.12 176 PHE A CA 1
ATOM 1485 C C . PHE A 1 176 ? -0.428 9.614 -1.790 1.00 97.12 176 PHE A C 1
ATOM 1487 O O . PHE A 1 176 ? -0.819 9.280 -0.666 1.00 97.12 176 PHE A O 1
ATOM 1494 N N . ARG A 1 177 ? -0.503 10.878 -2.222 1.00 97.44 177 ARG A N 1
ATOM 1495 C CA . ARG A 1 177 ? -1.168 11.937 -1.456 1.00 97.44 177 ARG A CA 1
ATOM 1496 C C . ARG A 1 177 ? -2.648 11.609 -1.287 1.00 97.44 177 ARG A C 1
ATOM 1498 O O . ARG A 1 177 ? -3.140 11.629 -0.164 1.00 97.44 177 ARG A O 1
ATOM 1505 N N . HIS A 1 178 ? -3.316 11.208 -2.368 1.00 97.44 178 HIS A N 1
ATOM 1506 C CA . HIS A 1 178 ? -4.712 10.783 -2.331 1.00 97.44 178 HIS A CA 1
ATOM 1507 C C . HIS A 1 178 ? -4.921 9.537 -1.451 1.00 97.44 178 HIS A C 1
ATOM 1509 O O . HIS A 1 178 ? -5.842 9.513 -0.635 1.00 97.44 178 HIS A O 1
ATOM 1515 N N . LEU A 1 179 ? -4.033 8.539 -1.531 1.00 97.31 179 LEU A N 1
ATOM 1516 C CA . LEU A 1 179 ? -4.056 7.349 -0.672 1.00 97.31 179 LEU A CA 1
ATOM 1517 C C . LEU A 1 179 ? -3.913 7.730 0.811 1.00 97.31 179 LEU A C 1
ATOM 1519 O O . LEU A 1 179 ? -4.618 7.187 1.659 1.00 97.31 179 LEU A O 1
ATOM 1523 N N . THR A 1 180 ? -3.031 8.683 1.126 1.00 97.31 180 THR A N 1
ATOM 1524 C CA . THR A 1 180 ? -2.834 9.189 2.493 1.00 97.31 180 THR A CA 1
ATOM 1525 C C . THR A 1 180 ? -4.079 9.912 3.002 1.00 97.31 180 THR A C 1
ATOM 1527 O O . THR A 1 180 ? -4.531 9.623 4.105 1.00 97.31 180 THR A O 1
ATOM 1530 N N . THR A 1 181 ? -4.687 10.785 2.196 1.00 96.94 181 THR A N 1
ATOM 1531 C CA . THR A 1 181 ? -5.958 11.439 2.550 1.00 96.94 181 THR A CA 1
ATOM 1532 C C . THR A 1 181 ? -7.066 10.412 2.776 1.00 96.94 181 THR A C 1
ATOM 1534 O O . THR A 1 181 ? -7.740 10.454 3.801 1.00 96.94 181 THR A O 1
ATOM 1537 N N . THR A 1 182 ? -7.194 9.434 1.874 1.00 97.44 182 THR A N 1
ATOM 1538 C CA . THR A 1 182 ? -8.168 8.335 1.982 1.00 97.44 182 THR A CA 1
ATOM 1539 C C . THR A 1 182 ? -7.992 7.574 3.294 1.00 97.44 182 THR A C 1
ATOM 1541 O O . THR A 1 182 ? -8.964 7.274 3.983 1.00 97.44 182 THR A O 1
ATOM 1544 N N . LYS A 1 183 ? -6.743 7.281 3.676 1.00 97.69 183 LYS A N 1
ATOM 1545 C CA . LYS A 1 183 ? -6.420 6.616 4.941 1.00 97.69 183 LYS A CA 1
ATOM 1546 C C . LYS A 1 183 ? -6.968 7.379 6.143 1.00 97.69 183 LYS A C 1
ATOM 1548 O O . LYS A 1 183 ? -7.633 6.779 6.983 1.00 97.69 183 LYS A O 1
ATOM 1553 N N . GLU A 1 184 ? -6.676 8.676 6.228 1.00 97.81 184 GLU A N 1
ATOM 1554 C CA . GLU A 1 184 ? -7.106 9.505 7.357 1.00 97.81 184 GLU A CA 1
ATOM 1555 C C . GLU A 1 184 ? -8.629 9.655 7.377 1.00 97.81 184 GLU A C 1
ATOM 1557 O O . GLU A 1 184 ? -9.243 9.458 8.422 1.00 97.81 184 GLU A O 1
ATOM 1562 N N . GLN A 1 185 ? -9.263 9.841 6.216 1.00 97.44 185 GLN A N 1
ATOM 1563 C CA . GLN A 1 185 ? -10.723 9.873 6.107 1.00 97.44 185 GLN A CA 1
ATOM 1564 C C . GLN A 1 185 ? -11.386 8.571 6.594 1.00 97.44 185 GLN A C 1
ATOM 1566 O O . GLN A 1 185 ? -12.402 8.605 7.290 1.00 97.44 185 GLN A O 1
ATOM 1571 N N . ILE A 1 186 ? -10.816 7.402 6.274 1.00 97.62 186 ILE A N 1
ATOM 1572 C CA . ILE A 1 186 ? -11.314 6.109 6.776 1.00 97.62 186 ILE A CA 1
ATOM 1573 C C . ILE A 1 186 ? -11.162 6.029 8.302 1.00 97.62 186 ILE A C 1
ATOM 1575 O O . ILE A 1 186 ? -12.098 5.624 8.996 1.00 97.62 186 ILE A O 1
ATOM 1579 N N . ILE A 1 187 ? -10.000 6.426 8.833 1.00 97.44 187 ILE A N 1
ATOM 1580 C CA . ILE A 1 187 ? -9.707 6.420 10.275 1.00 97.44 187 ILE A CA 1
ATOM 1581 C C . ILE A 1 187 ? -10.687 7.320 11.038 1.00 97.44 187 ILE A C 1
ATOM 1583 O O . ILE A 1 187 ? -11.215 6.915 12.077 1.00 97.44 187 ILE A O 1
ATOM 1587 N N . GLU A 1 188 ? -10.952 8.513 10.509 1.00 95.75 188 GLU A N 1
ATOM 1588 C CA . GLU A 1 188 ? -11.839 9.520 11.097 1.00 95.75 188 GLU A CA 1
ATOM 1589 C C . GLU A 1 188 ? -13.329 9.230 10.858 1.00 95.75 188 GLU A C 1
ATOM 1591 O O . GLU A 1 188 ? -14.186 9.815 11.519 1.00 95.75 188 GLU A O 1
ATOM 1596 N N . GLY A 1 189 ? -13.657 8.295 9.960 1.00 93.94 189 GLY A N 1
ATOM 1597 C CA . GLY A 1 189 ? -15.038 7.978 9.592 1.00 93.94 189 GLY A CA 1
ATOM 1598 C C . GLY A 1 189 ? -15.696 9.042 8.708 1.00 93.94 189 GLY A C 1
ATOM 1599 O O . GLY A 1 189 ? -16.919 9.160 8.708 1.00 93.94 189 GLY A O 1
ATOM 1600 N N . THR A 1 190 ? -14.895 9.809 7.971 1.00 96.19 190 THR A N 1
ATOM 1601 C CA . THR A 1 190 ? -15.307 10.906 7.081 1.00 96.19 190 THR A CA 1
ATOM 1602 C C . THR A 1 190 ? -15.158 10.556 5.597 1.00 96.19 190 THR A C 1
ATOM 1604 O O . THR A 1 190 ? -15.341 11.419 4.747 1.00 96.19 190 THR A O 1
ATOM 1607 N N . PHE A 1 191 ? -14.837 9.298 5.274 1.00 96.56 191 PHE A N 1
ATOM 1608 C CA . PHE A 1 191 ? -14.635 8.837 3.899 1.00 96.56 191 PHE A CA 1
ATOM 1609 C C . PHE A 1 191 ? -15.869 9.041 3.011 1.00 96.56 191 PHE A C 1
ATOM 1611 O O . PHE A 1 191 ? -16.922 8.441 3.246 1.00 96.56 191 PHE A O 1
ATOM 1618 N N . ASP A 1 192 ? -15.689 9.831 1.951 1.00 94.75 192 ASP A N 1
ATOM 1619 C CA . ASP A 1 192 ? -16.677 10.064 0.904 1.00 94.75 192 ASP A CA 1
ATOM 1620 C C . ASP A 1 192 ? -16.274 9.327 -0.382 1.00 94.75 192 ASP A C 1
ATOM 1622 O O . ASP A 1 192 ? -15.268 9.621 -1.030 1.00 94.75 192 ASP A O 1
ATOM 1626 N N . VAL A 1 193 ? -17.097 8.352 -0.769 1.00 94.38 193 VAL A N 1
ATOM 1627 C CA . VAL A 1 193 ? -16.889 7.554 -1.981 1.00 94.38 193 VAL A CA 1
ATOM 1628 C C . VAL A 1 193 ? -17.031 8.377 -3.264 1.00 94.38 193 VAL A C 1
ATOM 1630 O O . VAL A 1 193 ? -16.385 8.056 -4.260 1.00 94.38 193 VAL A O 1
ATOM 1633 N N . ALA A 1 194 ? -17.869 9.417 -3.268 1.00 95.44 194 ALA A N 1
ATOM 1634 C CA . ALA A 1 194 ? -18.067 10.268 -4.434 1.00 95.44 194 ALA A CA 1
ATOM 1635 C C . ALA A 1 194 ? -16.845 11.164 -4.662 1.00 95.44 194 ALA A C 1
ATOM 1637 O O . ALA A 1 194 ? -16.372 11.258 -5.794 1.00 95.44 194 ALA A O 1
ATOM 1638 N N . GLU A 1 195 ? -16.300 11.744 -3.589 1.00 94.69 195 GLU A N 1
ATOM 1639 C CA . GLU A 1 195 ? -15.052 12.514 -3.640 1.00 94.69 195 GLU A CA 1
ATOM 1640 C C . GLU A 1 195 ? -13.885 11.627 -4.091 1.00 94.69 195 GLU A C 1
ATOM 1642 O O . GLU A 1 195 ? -13.194 11.966 -5.052 1.00 94.69 195 GLU A O 1
ATOM 1647 N N . PHE A 1 196 ? -13.724 10.449 -3.473 1.00 96.31 196 PHE A N 1
ATOM 1648 C CA . PHE A 1 196 ? -12.696 9.486 -3.874 1.00 96.31 196 PHE A CA 1
ATOM 1649 C C . PHE A 1 196 ? -12.797 9.152 -5.365 1.00 96.31 196 PHE A C 1
ATOM 1651 O O . PHE A 1 196 ? -11.798 9.178 -6.084 1.00 96.31 196 PHE A O 1
ATOM 1658 N N . LYS A 1 197 ? -14.012 8.846 -5.838 1.00 95.81 197 LYS A N 1
ATOM 1659 C CA . LYS A 1 197 ? -14.251 8.479 -7.232 1.00 95.81 197 LYS A CA 1
ATOM 1660 C C . LYS A 1 197 ? -13.918 9.619 -8.188 1.00 95.81 197 LYS A C 1
ATOM 1662 O O . LYS A 1 197 ? -13.331 9.358 -9.229 1.00 95.81 197 LYS A O 1
ATOM 1667 N N . GLN A 1 198 ? -14.278 10.854 -7.854 1.00 96.38 198 GLN A N 1
ATOM 1668 C CA . GLN A 1 198 ? -13.966 12.006 -8.693 1.00 96.38 198 GLN A CA 1
ATOM 1669 C C . GLN A 1 198 ? -12.450 12.156 -8.882 1.00 96.38 198 GLN A C 1
ATOM 1671 O O . GLN A 1 198 ? -11.981 12.295 -10.009 1.00 96.38 198 GLN A O 1
ATOM 1676 N N . VAL A 1 199 ? -11.684 12.063 -7.792 1.00 94.94 199 VAL A N 1
ATOM 1677 C CA . VAL A 1 199 ? -10.220 12.154 -7.849 1.00 94.94 199 VAL A CA 1
ATOM 1678 C C . VAL A 1 199 ? -9.615 10.965 -8.607 1.00 94.94 199 VAL A C 1
ATOM 1680 O O . VAL A 1 199 ? -8.696 11.151 -9.404 1.00 94.94 199 VAL A O 1
ATOM 1683 N N . ASP A 1 200 ? -10.125 9.747 -8.399 1.00 94.31 200 ASP A N 1
ATOM 1684 C CA . ASP A 1 200 ? -9.665 8.557 -9.130 1.00 94.31 200 ASP A CA 1
ATOM 1685 C C . ASP A 1 200 ? -9.974 8.635 -10.636 1.00 94.31 200 ASP A C 1
ATOM 1687 O O . ASP A 1 200 ? -9.125 8.275 -11.452 1.00 94.31 200 ASP A O 1
ATOM 1691 N N . ASP A 1 201 ? -11.136 9.171 -11.022 1.00 96.12 201 ASP A N 1
ATOM 1692 C CA . ASP A 1 201 ? -11.507 9.390 -12.424 1.00 96.12 201 ASP A CA 1
ATOM 1693 C C . ASP A 1 201 ? -10.562 10.420 -13.088 1.00 96.12 201 ASP A C 1
ATOM 1695 O O . ASP A 1 201 ? -10.064 10.176 -14.192 1.00 96.12 201 ASP A O 1
ATOM 1699 N N . ASP A 1 202 ? -10.223 11.519 -12.400 1.00 95.94 202 ASP A N 1
ATOM 1700 C CA . ASP A 1 202 ? -9.259 12.524 -12.883 1.00 95.94 202 ASP A CA 1
ATOM 1701 C C . ASP A 1 202 ? -7.846 11.934 -13.056 1.00 95.94 202 ASP A C 1
ATOM 1703 O O . ASP A 1 202 ? -7.169 12.172 -14.063 1.00 95.94 202 ASP A O 1
ATOM 1707 N N . ILE A 1 203 ? -7.401 11.110 -12.104 1.00 95.06 203 ILE A N 1
ATOM 1708 C CA . ILE A 1 203 ? -6.147 10.346 -12.202 1.00 95.06 203 ILE A CA 1
ATOM 1709 C C . ILE A 1 203 ? -6.229 9.337 -13.357 1.00 95.06 203 ILE A C 1
ATOM 1711 O O . ILE A 1 203 ? -5.249 9.124 -14.074 1.00 95.06 203 ILE A O 1
ATOM 1715 N N . GLY A 1 204 ? -7.394 8.729 -13.580 1.00 94.75 204 GLY A N 1
ATOM 1716 C CA . GLY A 1 204 ? -7.691 7.857 -14.715 1.00 94.75 204 GLY A CA 1
ATOM 1717 C C . GLY A 1 204 ? -7.460 8.539 -16.061 1.00 94.75 204 GLY A C 1
ATOM 1718 O O . GLY A 1 204 ? -6.779 7.978 -16.924 1.00 94.75 204 GLY A O 1
ATOM 1719 N N . LEU A 1 205 ? -7.953 9.768 -16.219 1.00 96.12 205 LEU A N 1
ATOM 1720 C CA . LEU A 1 205 ? -7.742 10.576 -17.423 1.00 96.12 205 LEU A CA 1
ATOM 1721 C C . LEU A 1 205 ? -6.260 10.902 -17.641 1.00 96.12 205 LEU A C 1
ATOM 1723 O O . LEU A 1 205 ? -5.762 10.782 -18.762 1.00 96.12 205 LEU A O 1
ATOM 1727 N N . GLN A 1 206 ? -5.532 11.244 -16.576 1.00 94.94 206 GLN A N 1
ATOM 1728 C CA . GLN A 1 206 ? -4.091 11.500 -16.657 1.00 94.94 206 GLN A CA 1
ATOM 1729 C C . GLN A 1 206 ? -3.312 10.242 -17.062 1.00 94.94 206 GLN A C 1
ATOM 1731 O O . GLN A 1 206 ? -2.498 10.303 -17.984 1.00 94.94 206 GLN A O 1
ATOM 1736 N N . LYS A 1 207 ? -3.610 9.082 -16.457 1.00 93.62 207 LYS A N 1
ATOM 1737 C CA . LYS A 1 207 ? -3.021 7.786 -16.850 1.00 93.62 207 LYS A CA 1
ATOM 1738 C C . LYS A 1 207 ? -3.264 7.487 -18.332 1.00 93.62 207 LYS A C 1
ATOM 1740 O O . LYS A 1 207 ? -2.340 7.073 -19.027 1.00 93.62 207 LYS A O 1
ATOM 1745 N N . ALA A 1 208 ? -4.483 7.718 -18.823 1.00 93.44 208 ALA A N 1
ATOM 1746 C CA . ALA A 1 208 ? -4.831 7.496 -20.225 1.00 93.44 208 ALA A CA 1
ATOM 1747 C C . ALA A 1 208 ? -4.069 8.438 -21.175 1.00 93.44 208 ALA A C 1
ATOM 1749 O O . ALA A 1 208 ? -3.573 7.988 -22.207 1.00 93.44 208 ALA A O 1
ATOM 1750 N N . SER A 1 209 ? -3.920 9.716 -20.809 1.00 93.25 209 SER A N 1
ATOM 1751 C CA . SER A 1 209 ? -3.117 10.682 -21.574 1.00 93.25 209 SER A CA 1
ATOM 1752 C C . SER A 1 209 ? -1.649 10.260 -21.651 1.00 93.25 209 SER A C 1
ATOM 1754 O O . SER A 1 209 ? -1.074 10.219 -22.735 1.00 93.25 209 SER A O 1
ATOM 1756 N N . LEU A 1 210 ? -1.054 9.873 -20.520 1.00 92.81 210 LEU A N 1
ATOM 1757 C CA . LEU A 1 210 ? 0.337 9.415 -20.465 1.00 92.81 210 LEU A CA 1
ATOM 1758 C C . LEU A 1 210 ? 0.560 8.133 -21.281 1.00 92.81 210 LEU A C 1
ATOM 1760 O O . LEU A 1 210 ? 1.577 7.997 -21.957 1.00 92.81 210 LEU A O 1
ATOM 1764 N N . ALA A 1 211 ? -0.399 7.204 -21.264 1.00 90.81 211 ALA A N 1
ATOM 1765 C CA . ALA A 1 211 ? -0.344 6.006 -22.098 1.00 90.81 211 ALA A CA 1
ATOM 1766 C C . ALA A 1 211 ? -0.405 6.340 -23.602 1.00 90.81 211 ALA A C 1
ATOM 1768 O O . ALA A 1 211 ? 0.294 5.715 -24.406 1.00 90.81 211 ALA A O 1
ATOM 1769 N N . ALA A 1 212 ? -1.205 7.337 -23.992 1.00 90.50 212 ALA A N 1
ATOM 1770 C CA . ALA A 1 212 ? -1.254 7.822 -25.369 1.00 90.50 212 ALA A CA 1
ATOM 1771 C C . ALA A 1 212 ? 0.078 8.469 -25.795 1.00 90.50 212 ALA A C 1
ATOM 1773 O O . ALA A 1 212 ? 0.572 8.161 -26.873 1.00 90.50 212 ALA A O 1
ATOM 1774 N N . GLU A 1 213 ? 0.699 9.283 -24.934 1.00 88.75 213 GLU A N 1
ATOM 1775 C CA . GLU A 1 213 ? 2.023 9.887 -25.184 1.00 88.75 213 GLU A CA 1
ATOM 1776 C C . GLU A 1 213 ? 3.114 8.817 -25.389 1.00 88.75 213 GLU A C 1
ATOM 1778 O O . GLU A 1 213 ? 3.895 8.879 -26.340 1.00 88.75 213 GLU A O 1
ATOM 1783 N N . LEU A 1 214 ? 3.139 7.787 -24.535 1.00 85.44 214 LEU A N 1
ATOM 1784 C CA . LEU A 1 214 ? 4.085 6.668 -24.644 1.00 85.44 214 LEU A CA 1
ATOM 1785 C C . LEU A 1 214 ? 3.921 5.868 -25.941 1.00 85.44 214 LEU A C 1
ATOM 1787 O O . LEU A 1 214 ? 4.904 5.391 -26.504 1.00 85.44 214 LEU A O 1
ATOM 1791 N N . THR A 1 215 ? 2.684 5.694 -26.406 1.00 81.19 215 THR A N 1
ATOM 1792 C CA . THR A 1 215 ? 2.397 4.945 -27.637 1.00 81.19 215 THR A CA 1
ATOM 1793 C C . THR A 1 215 ? 2.611 5.785 -28.893 1.00 81.19 215 THR A C 1
ATOM 1795 O O . THR A 1 215 ? 3.058 5.240 -29.897 1.00 81.19 215 THR A O 1
ATOM 1798 N N . SER A 1 216 ? 2.374 7.100 -28.851 1.00 76.31 216 SER A N 1
ATOM 1799 C CA . SER A 1 216 ? 2.667 7.991 -29.980 1.00 76.31 216 SER A CA 1
ATOM 1800 C C . SER A 1 216 ? 4.162 8.182 -30.214 1.00 76.31 216 SER A C 1
ATOM 1802 O O . SER A 1 216 ? 4.571 8.311 -31.359 1.00 76.31 216 SER A O 1
ATOM 1804 N N . ASN A 1 217 ? 4.973 8.158 -29.152 1.00 59.91 217 ASN A N 1
ATOM 1805 C CA . ASN A 1 217 ? 6.435 8.265 -29.242 1.00 59.91 217 ASN A CA 1
ATOM 1806 C C . ASN A 1 217 ? 7.116 6.943 -29.655 1.00 59.91 217 ASN A C 1
ATOM 1808 O O . ASN A 1 217 ? 8.333 6.889 -29.780 1.00 59.91 217 ASN A O 1
ATOM 1812 N N . ALA A 1 218 ? 6.348 5.864 -29.845 1.00 55.97 218 ALA A N 1
ATOM 1813 C CA . ALA A 1 218 ? 6.841 4.566 -30.307 1.00 55.97 218 ALA A CA 1
ATOM 1814 C C . ALA A 1 218 ? 6.859 4.419 -31.848 1.00 55.97 218 ALA A C 1
ATOM 1816 O O . ALA A 1 218 ? 7.163 3.329 -32.345 1.00 55.97 218 ALA A O 1
ATOM 1817 N N . HIS A 1 219 ? 6.504 5.478 -32.584 1.00 41.16 219 HIS A N 1
ATOM 1818 C CA . HIS A 1 219 ? 6.447 5.565 -34.047 1.00 41.16 219 HIS A CA 1
ATOM 1819 C C . HIS A 1 219 ? 7.319 6.712 -34.558 1.00 41.16 219 HIS A C 1
ATOM 1821 O O . HIS A 1 219 ? 7.845 6.561 -35.684 1.00 41.16 219 HIS A O 1
#

Secondary structure (DSSP, 8-state):
----EEEETTEEEEHHHHHIIIIIHHHHHHHHHSSSHHHHHHHHHHHHHHHHHHHHHHHHHHH--SHHHHHHHHHHHHHH-TT--HHHHHHHHHHHHHHHHHHHHHHHHHHHHHS---HHHHHHHHHHHHHHHHHHHHHHHHHHHHHHHHTT-HHHHHHHHHHIIIIIHHHHHHHHHHHHHHHHHHHHT---HHHHHHHHHHHHHHHHHHHHHHHHTT-